Protein AF-A0A531CPQ5-F1 (afdb_monomer_lite)

Foldseek 3Di:
DDDDDDPDPPPPDPPPDDPVVVVVVCVVVDPDDPVCVVVLVPDQPVVNCVVPPLDPLLQLLLVQLVCLLVVHDDDPVSLVSQADDDDQAGDGDLLLLAAQRDDDPVPSSSDRSVVSCCVSVRHPCPPLSVDRAQQSNLVSLLVVCPVPLPCNVVSSVRRHDPVRHDPVSVVVNVVSVVVVLVVDDPVPCVVVPPPPPPDDD

Secondary structure (DSSP, 8-state):
------------PPTT--HHHHHHHHHTS---STTHHHHHHTS-HHHHHHHHT--HHHHHHHHHHHHHHTTPPPPHHHHGGG-EEETTEEE--HHHHSPP----TT-GGGS-SHHHHHHTTSS-TTSGGG--SHHHHHHHHHHHTTS-GGGHHHHHHHH--GGGS-HHHHHHHHHHHHHHHHHS-TTTGGGG-S-------

Sequence (201 aa):
MAARGRQSRRALLPAGFKAADFNQWLAQRDPVTFTDFELQGNWPRWARDVTLKLSSARVEAVIVARLSGSGIDVPADLKTLVGVAREDNWILNPEESAAVVEGPAELWALADPIPSFIGAVWISPENPFSGRTDTAMVSRILEEARSDGAIIAPAMSLLADIEAVEEKVLVEVRTALEKRLADVPPTQRGALKNPIRISWH

Radius of gyration: 20.7 Å; chains: 1; bounding box: 50×45×62 Å

Structure (mmCIF, N/CA/C/O backbone):
data_AF-A0A531CPQ5-F1
#
_entry.id   AF-A0A531CPQ5-F1
#
loop_
_atom_site.group_PDB
_atom_site.id
_atom_site.type_symbol
_atom_site.label_atom_id
_atom_site.label_alt_id
_atom_site.label_comp_id
_atom_site.label_asym_id
_atom_site.label_entity_id
_atom_site.label_seq_id
_atom_site.pdbx_PDB_ins_code
_atom_site.Cartn_x
_atom_site.Cartn_y
_atom_site.Cartn_z
_atom_site.occupancy
_atom_site.B_iso_or_equiv
_atom_site.auth_seq_id
_atom_site.auth_comp_id
_atom_site.auth_asym_id
_atom_site.auth_atom_id
_atom_site.pdbx_PDB_model_num
ATOM 1 N N . MET A 1 1 ? -17.751 32.634 -15.829 1.00 39.44 1 MET A N 1
ATOM 2 C CA . MET A 1 1 ? -17.999 31.733 -14.681 1.00 39.44 1 MET A CA 1
ATOM 3 C C . MET A 1 1 ? -19.123 30.781 -15.047 1.00 39.44 1 MET A C 1
ATOM 5 O O . MET A 1 1 ? -20.252 31.230 -15.168 1.00 39.44 1 MET A O 1
ATOM 9 N N . ALA A 1 2 ? -18.812 29.504 -15.260 1.00 31.56 2 ALA A N 1
ATOM 10 C CA . ALA A 1 2 ? -19.782 28.412 -15.302 1.00 31.56 2 ALA A CA 1
ATOM 11 C C . ALA A 1 2 ? -19.071 27.115 -14.873 1.00 31.56 2 ALA A C 1
ATOM 13 O O . ALA A 1 2 ? -17.878 26.953 -15.119 1.00 31.56 2 ALA A O 1
ATOM 14 N N . ALA A 1 3 ? -19.813 26.284 -14.147 1.00 33.97 3 ALA A N 1
ATOM 15 C CA . ALA A 1 3 ? -19.433 25.141 -13.319 1.00 33.97 3 ALA A CA 1
ATOM 16 C C . ALA A 1 3 ? -18.233 24.273 -13.762 1.00 33.97 3 ALA A C 1
ATOM 18 O O . ALA A 1 3 ? -18.163 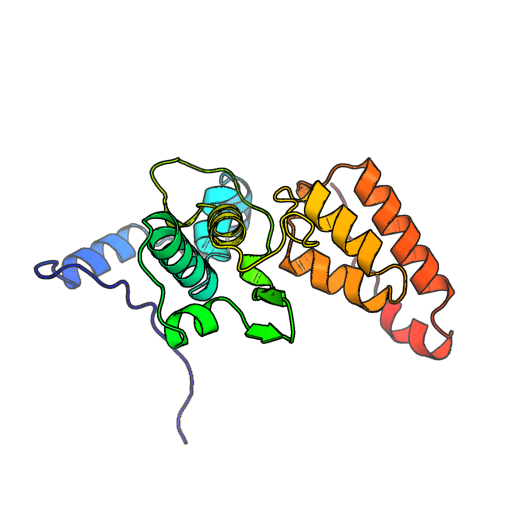23.762 -14.877 1.00 33.97 3 ALA A O 1
ATOM 19 N N . ARG A 1 4 ? -17.344 24.027 -12.788 1.00 41.31 4 ARG A N 1
ATOM 20 C CA . ARG A 1 4 ? -16.368 22.930 -12.755 1.00 41.31 4 ARG A CA 1
ATOM 21 C C . ARG A 1 4 ? -17.078 21.570 -12.676 1.00 41.31 4 ARG A C 1
ATOM 23 O O . ARG A 1 4 ? -18.058 21.433 -11.952 1.00 41.31 4 ARG A O 1
ATOM 30 N N . GLY A 1 5 ? -16.453 20.561 -13.285 1.00 39.84 5 GLY A N 1
ATOM 31 C CA . GLY A 1 5 ? -16.356 19.224 -12.691 1.00 39.84 5 GLY A CA 1
ATOM 32 C C . GLY A 1 5 ? -17.335 18.164 -13.189 1.00 39.84 5 GLY A C 1
ATOM 33 O O . GLY A 1 5 ? -18.290 17.847 -12.496 1.00 39.84 5 GLY A O 1
ATOM 34 N N . ARG A 1 6 ? -17.012 17.526 -14.322 1.00 33.84 6 ARG A N 1
ATOM 35 C CA . ARG A 1 6 ? -17.203 16.076 -14.531 1.00 33.84 6 ARG A CA 1
ATOM 36 C C . ARG A 1 6 ? -16.057 15.559 -15.399 1.00 33.84 6 ARG A C 1
ATOM 38 O O . ARG A 1 6 ? -16.169 15.512 -16.621 1.00 33.84 6 ARG A O 1
ATOM 45 N N . GLN A 1 7 ? -14.934 15.213 -14.767 1.00 34.81 7 GLN A N 1
ATOM 46 C CA . GLN A 1 7 ? -13.925 14.363 -15.398 1.00 34.81 7 GLN A CA 1
ATOM 47 C C . GLN A 1 7 ? -14.575 13.002 -15.643 1.00 34.81 7 GLN A C 1
ATOM 49 O O . GLN A 1 7 ? -14.818 12.225 -14.724 1.00 34.81 7 GLN A O 1
ATOM 54 N N . SER A 1 8 ? -14.943 12.759 -16.892 1.00 37.66 8 SER A N 1
ATOM 55 C CA . SER A 1 8 ? -15.468 11.479 -17.336 1.00 37.66 8 SER A CA 1
ATOM 56 C C . SER A 1 8 ? -14.287 10.525 -17.480 1.00 37.66 8 SER A C 1
ATOM 58 O O . SER A 1 8 ? -13.347 10.812 -18.223 1.00 37.66 8 SER A O 1
ATOM 60 N N . ARG A 1 9 ? -14.352 9.398 -16.765 1.00 38.72 9 ARG A N 1
ATOM 61 C CA . ARG A 1 9 ? -13.511 8.211 -16.947 1.00 38.72 9 ARG A CA 1
ATOM 62 C C . ARG A 1 9 ? -13.494 7.838 -18.434 1.00 38.72 9 ARG A C 1
ATOM 64 O O . ARG A 1 9 ? -14.426 7.211 -18.931 1.00 38.72 9 ARG A O 1
ATOM 71 N N . ARG A 1 10 ? -12.465 8.257 -19.171 1.00 37.44 10 ARG A N 1
ATOM 72 C CA . ARG A 1 10 ? -12.226 7.771 -20.532 1.00 37.44 10 ARG A CA 1
ATOM 73 C C . ARG A 1 10 ? -11.515 6.432 -20.410 1.00 37.44 10 ARG A C 1
ATOM 75 O O . ARG A 1 10 ? -10.295 6.386 -20.311 1.00 37.44 10 ARG A O 1
ATOM 82 N N . ALA A 1 11 ? -12.291 5.351 -20.408 1.00 45.91 11 ALA A N 1
ATOM 83 C CA . ALA A 1 11 ? -11.764 4.050 -20.787 1.00 45.91 11 ALA A CA 1
ATOM 84 C C . ALA A 1 11 ? -11.194 4.191 -22.208 1.00 45.91 11 ALA A C 1
ATOM 86 O O . ALA A 1 11 ? -11.916 4.563 -23.137 1.00 45.91 11 ALA A O 1
ATOM 87 N N . LEU A 1 12 ? -9.887 3.989 -22.363 1.00 42.00 12 LEU A N 1
ATOM 88 C CA . LEU A 1 12 ? -9.242 3.958 -23.671 1.00 42.00 12 LEU A CA 1
ATOM 89 C C . LEU A 1 12 ? -9.697 2.674 -24.371 1.00 42.00 12 LEU A C 1
ATOM 91 O O . LEU A 1 12 ? -9.183 1.592 -24.103 1.00 42.00 12 LEU A O 1
ATOM 95 N N . LEU A 1 13 ? -10.718 2.786 -25.220 1.00 44.47 13 LEU A N 1
ATOM 96 C CA . LEU A 1 13 ? -11.167 1.678 -26.054 1.00 44.47 13 LEU A CA 1
ATOM 97 C C . LEU A 1 13 ? -10.159 1.454 -27.199 1.00 44.47 13 LEU A C 1
ATOM 99 O O . LEU A 1 13 ? -9.724 2.435 -27.810 1.00 44.47 13 LEU A O 1
ATOM 103 N N . PRO A 1 14 ? -9.797 0.199 -27.527 1.00 43.75 14 PRO A N 1
ATOM 104 C CA . PRO A 1 14 ? -8.945 -0.109 -28.674 1.00 43.75 14 PRO A CA 1
ATOM 105 C C . PRO A 1 14 ? -9.527 0.414 -29.995 1.00 43.75 14 PRO A C 1
ATOM 107 O O . PRO A 1 14 ? -10.746 0.512 -30.166 1.00 43.75 14 PRO A O 1
ATOM 110 N N . ALA A 1 15 ? -8.655 0.719 -30.961 1.00 41.44 15 ALA A N 1
ATOM 111 C CA . ALA A 1 15 ? -9.068 1.189 -32.281 1.00 41.44 15 ALA A CA 1
ATOM 112 C C . ALA A 1 15 ? -9.992 0.164 -32.972 1.00 41.44 15 ALA A C 1
ATOM 114 O O . ALA A 1 15 ? -9.642 -1.005 -33.109 1.00 41.44 15 ALA A O 1
ATOM 115 N N . GLY A 1 16 ? -11.178 0.616 -33.397 1.00 49.81 16 GLY A N 1
ATOM 116 C CA . GLY A 1 16 ? -12.216 -0.220 -34.019 1.00 49.81 16 GLY A CA 1
ATOM 117 C C . GLY A 1 16 ? -13.397 -0.573 -33.105 1.00 49.81 16 GLY A C 1
ATOM 118 O O . GLY A 1 16 ? -14.403 -1.086 -33.593 1.00 49.81 16 GLY A O 1
ATOM 119 N N . PHE A 1 17 ? -13.327 -0.259 -31.808 1.00 48.38 17 PHE A N 1
ATOM 120 C CA . PHE A 1 17 ? -14.436 -0.484 -30.879 1.00 48.38 17 PHE A CA 1
ATOM 121 C C . PHE A 1 17 ? -15.499 0.620 -31.006 1.00 48.38 17 PHE A C 1
ATOM 123 O O . PHE A 1 17 ? -15.197 1.812 -30.898 1.00 48.38 17 PHE A O 1
ATOM 130 N N . LYS A 1 18 ? -16.765 0.253 -31.233 1.00 64.19 18 LYS A N 1
ATOM 131 C CA . LYS A 1 18 ? -17.859 1.226 -31.361 1.00 64.19 18 LYS A CA 1
ATOM 132 C C . LYS A 1 18 ? -18.245 1.754 -29.981 1.00 64.19 18 LYS A C 1
ATOM 134 O O . LYS A 1 18 ? -18.789 1.029 -29.154 1.00 64.19 18 LYS A O 1
ATOM 139 N N . ALA A 1 19 ? -18.006 3.043 -29.746 1.00 50.22 19 ALA A N 1
ATOM 140 C CA . ALA A 1 19 ? -18.323 3.701 -28.476 1.00 50.22 19 ALA A CA 1
ATOM 141 C C . ALA A 1 19 ? -19.810 3.582 -28.079 1.00 50.22 19 ALA A C 1
ATOM 143 O O . ALA A 1 19 ? -20.124 3.523 -26.894 1.00 50.22 19 ALA A O 1
ATOM 144 N N . ALA A 1 20 ? -20.719 3.507 -29.057 1.00 53.31 20 ALA A N 1
ATOM 145 C CA . ALA A 1 20 ? -22.146 3.292 -28.816 1.00 53.31 20 ALA A CA 1
ATOM 146 C C . ALA A 1 20 ? -22.429 1.919 -28.182 1.00 53.31 20 ALA A C 1
ATOM 148 O O . ALA A 1 20 ? -23.164 1.850 -27.201 1.00 53.31 20 ALA A O 1
ATOM 149 N N . ASP A 1 21 ? -21.775 0.864 -28.671 1.00 55.62 21 ASP A N 1
ATOM 150 C CA . ASP A 1 21 ? -21.948 -0.505 -28.173 1.00 55.62 21 ASP A CA 1
ATOM 151 C C . ASP A 1 21 ? -21.371 -0.645 -26.756 1.00 55.62 21 ASP A C 1
ATOM 153 O O . ASP A 1 21 ? -21.960 -1.306 -25.906 1.00 55.62 21 ASP A O 1
ATOM 157 N N . PHE A 1 22 ? -20.260 0.045 -26.463 1.00 50.97 22 PHE A N 1
ATOM 158 C CA . PHE A 1 22 ? -19.691 0.113 -25.113 1.00 50.97 22 PHE A CA 1
ATOM 159 C C . PHE A 1 22 ? -20.594 0.871 -24.135 1.00 50.97 22 PHE A C 1
ATOM 161 O O . PHE A 1 22 ? -20.841 0.392 -23.034 1.00 50.97 22 PHE A O 1
ATOM 168 N N . ASN A 1 23 ? -21.124 2.028 -24.537 1.00 50.78 23 ASN A N 1
ATOM 169 C CA . ASN A 1 23 ? -22.031 2.809 -23.695 1.00 50.78 23 ASN A CA 1
ATOM 170 C C . ASN A 1 23 ? -23.357 2.075 -23.456 1.00 50.78 23 ASN A C 1
ATOM 172 O O . ASN A 1 23 ? -23.904 2.151 -22.361 1.00 50.78 23 ASN A O 1
ATOM 176 N N . GLN A 1 24 ? -23.851 1.330 -24.447 1.00 47.28 24 GLN A N 1
ATOM 177 C CA . GLN A 1 24 ? -25.027 0.473 -24.311 1.00 47.28 24 GLN A CA 1
ATOM 178 C C . GLN A 1 24 ? -24.746 -0.739 -23.411 1.00 47.28 24 GLN A C 1
ATOM 180 O O . GLN A 1 24 ? -25.574 -1.069 -22.567 1.00 47.28 24 GLN A O 1
ATOM 185 N N . TRP A 1 25 ? -23.570 -1.362 -23.534 1.00 53.41 25 TRP A N 1
ATOM 186 C CA . TRP A 1 25 ? -23.103 -2.426 -22.638 1.00 53.41 25 TRP A CA 1
ATOM 187 C C . TRP A 1 25 ? -22.961 -1.940 -21.190 1.00 53.41 25 TRP A C 1
ATOM 189 O O . TRP A 1 25 ? -23.351 -2.661 -20.272 1.00 53.41 25 TRP A O 1
ATOM 199 N N . LEU A 1 26 ? -22.463 -0.713 -20.988 1.00 45.25 26 LEU A N 1
ATOM 200 C CA . LEU A 1 26 ? -22.379 -0.069 -19.676 1.00 45.25 26 LEU A CA 1
ATOM 201 C C . LEU A 1 26 ? -23.776 0.216 -19.122 1.00 45.25 26 LEU A C 1
ATOM 203 O O . LEU A 1 26 ? -24.071 -0.179 -18.005 1.00 45.25 26 LEU A O 1
ATOM 207 N N . ALA A 1 27 ? -24.658 0.821 -19.922 1.00 49.75 27 ALA A N 1
ATOM 208 C CA . ALA A 1 27 ? -26.018 1.172 -19.510 1.00 49.75 27 ALA A CA 1
ATOM 209 C C . ALA A 1 27 ? -26.898 -0.053 -19.198 1.00 49.75 27 ALA A C 1
ATOM 211 O O . ALA A 1 27 ? -27.794 0.031 -18.368 1.00 49.75 27 ALA A O 1
ATOM 212 N N . GLN A 1 28 ? -26.646 -1.200 -19.838 1.00 47.94 28 GLN A N 1
ATOM 213 C CA . GLN A 1 28 ? -27.331 -2.468 -19.544 1.00 47.94 28 GLN A CA 1
ATOM 214 C C . GLN A 1 28 ? -26.790 -3.179 -18.294 1.00 47.94 28 GLN A C 1
ATOM 216 O O . GLN A 1 28 ? -27.425 -4.110 -17.801 1.00 47.94 28 GLN A O 1
ATOM 221 N N . ARG A 1 29 ? -25.619 -2.768 -17.797 1.00 47.25 29 ARG A N 1
ATOM 222 C CA . ARG A 1 29 ? -24.957 -3.312 -16.601 1.00 47.25 29 ARG A CA 1
ATOM 223 C C . ARG A 1 29 ? 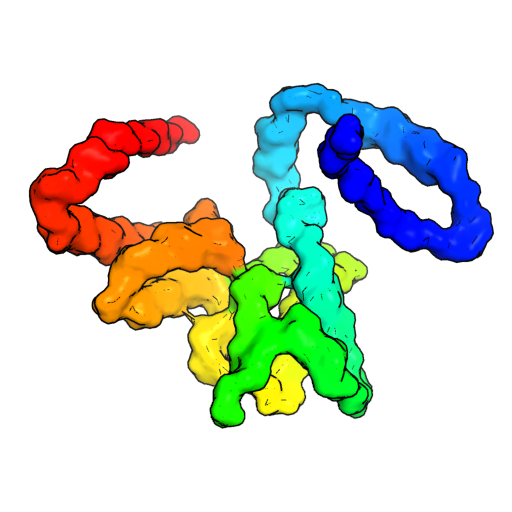-24.891 -2.312 -15.448 1.00 47.25 29 ARG A C 1
ATOM 225 O O . ARG A 1 29 ? -24.245 -2.604 -14.448 1.00 47.25 29 ARG A O 1
ATOM 232 N N . ASP A 1 30 ? -25.556 -1.169 -15.579 1.00 42.81 30 ASP A N 1
ATOM 233 C CA . ASP A 1 30 ? -25.579 -0.115 -14.573 1.00 42.81 30 ASP A CA 1
ATOM 234 C C . ASP A 1 30 ? -26.930 -0.103 -13.836 1.00 42.81 30 ASP A C 1
ATOM 236 O O . ASP A 1 30 ? -27.906 0.458 -14.340 1.00 42.81 30 ASP A O 1
ATOM 240 N N . PRO A 1 31 ? -27.023 -0.730 -12.649 1.00 44.25 31 PRO A N 1
ATOM 241 C CA . PRO A 1 31 ? -28.088 -0.469 -11.700 1.00 44.25 31 PRO A CA 1
ATOM 242 C C . PRO A 1 31 ? -27.572 0.403 -10.543 1.00 44.25 31 PRO A C 1
ATOM 244 O O . PRO A 1 31 ? -27.667 0.009 -9.386 1.00 44.25 31 PRO A O 1
ATOM 247 N N . VAL A 1 32 ? -27.044 1.605 -10.800 1.00 48.72 32 VAL A N 1
ATOM 248 C CA . VAL A 1 32 ? -26.692 2.529 -9.706 1.00 48.72 32 VAL A CA 1
ATOM 249 C C . VAL A 1 32 ? -27.958 3.088 -9.045 1.00 48.72 32 VAL A C 1
ATOM 251 O O . VAL A 1 32 ? -28.516 4.116 -9.430 1.00 48.72 32 VAL A O 1
ATOM 254 N N . THR A 1 33 ? -28.391 2.407 -7.984 1.00 43.06 33 THR A N 1
ATOM 255 C CA . THR A 1 33 ? -29.212 2.974 -6.906 1.00 43.06 33 THR A CA 1
ATOM 256 C C . THR A 1 33 ? -28.530 2.650 -5.575 1.00 43.06 33 THR A C 1
ATOM 258 O O . THR A 1 33 ? -27.901 1.607 -5.440 1.00 43.06 33 THR A O 1
ATOM 261 N N . PHE A 1 34 ? -28.638 3.549 -4.593 1.00 37.31 34 PHE A N 1
ATOM 262 C CA . PHE A 1 34 ? -27.974 3.550 -3.273 1.00 37.31 34 PHE A CA 1
ATOM 263 C C . PHE A 1 34 ? -28.009 2.234 -2.445 1.00 37.31 34 PHE A C 1
ATOM 265 O O . PHE A 1 34 ? -27.338 2.154 -1.422 1.00 37.31 34 PHE A O 1
ATOM 272 N N . THR A 1 35 ? -28.748 1.210 -2.874 1.00 39.16 35 THR A N 1
ATOM 273 C CA . THR A 1 35 ? -28.830 -0.155 -2.319 1.00 39.16 35 THR A CA 1
ATOM 274 C C . THR A 1 35 ? -27.590 -1.035 -2.556 1.00 39.16 35 THR A C 1
ATOM 276 O O . THR A 1 35 ? -27.503 -2.118 -1.987 1.00 39.16 35 THR A O 1
ATOM 279 N N . ASP A 1 36 ? -26.618 -0.590 -3.357 1.00 52.38 36 ASP A N 1
ATOM 280 C CA . ASP A 1 36 ? -25.474 -1.419 -3.772 1.00 52.38 36 ASP A CA 1
ATOM 281 C C . ASP A 1 36 ? -24.281 -1.443 -2.800 1.00 52.38 36 ASP A C 1
ATOM 283 O O . ASP A 1 36 ? -23.413 -2.296 -2.948 1.00 52.38 36 ASP A O 1
ATOM 287 N N . PHE A 1 37 ? -24.204 -0.570 -1.787 1.00 50.16 37 PHE A N 1
ATOM 288 C CA . PHE A 1 37 ? -23.087 -0.615 -0.824 1.00 50.16 37 PHE A CA 1
ATOM 289 C C . PHE A 1 37 ? -23.082 -1.905 0.015 1.00 50.16 37 PHE A C 1
ATOM 291 O O . PHE A 1 37 ? -22.016 -2.462 0.271 1.00 50.16 37 PHE A O 1
ATOM 298 N N . GLU A 1 38 ? -24.256 -2.427 0.387 1.00 53.00 38 GLU A N 1
ATOM 299 C CA . GLU A 1 38 ? -24.367 -3.713 1.094 1.00 53.00 38 GLU A CA 1
ATOM 300 C C . GLU A 1 38 ? -24.004 -4.896 0.179 1.00 53.00 38 GLU A C 1
ATOM 302 O O . GLU A 1 38 ? -23.316 -5.825 0.600 1.00 53.00 38 GLU A O 1
ATOM 307 N N . LEU A 1 39 ? -24.390 -4.842 -1.103 1.00 54.56 39 LEU A N 1
ATOM 308 C CA . LEU A 1 39 ? -24.033 -5.864 -2.094 1.00 54.56 39 LEU A CA 1
ATOM 309 C C . LEU A 1 39 ? -22.543 -5.828 -2.459 1.00 54.56 39 LEU A C 1
ATOM 311 O O . LEU A 1 39 ? -21.934 -6.884 -2.631 1.00 54.56 39 LEU A O 1
ATOM 315 N N . GLN A 1 40 ? -21.939 -4.640 -2.514 1.00 55.84 40 GLN A N 1
ATOM 316 C CA . GLN A 1 40 ? -20.494 -4.455 -2.658 1.00 55.84 40 GLN A CA 1
ATOM 317 C C . GLN A 1 40 ? -19.734 -4.973 -1.436 1.00 55.84 40 GLN A C 1
ATOM 319 O O . GLN A 1 40 ? -18.624 -5.474 -1.596 1.00 55.84 40 GLN A O 1
ATOM 324 N N . GLY A 1 41 ? -20.328 -4.933 -0.239 1.00 61.75 41 GLY A N 1
ATOM 325 C CA . GLY A 1 41 ? -19.786 -5.581 0.958 1.00 61.75 41 GLY A CA 1
ATOM 326 C C . GLY A 1 41 ? -19.499 -7.073 0.750 1.00 61.75 41 GLY A C 1
ATOM 327 O O . GLY A 1 41 ? -18.479 -7.562 1.231 1.00 61.75 41 GLY A O 1
ATOM 328 N N . ASN A 1 42 ? -20.320 -7.756 -0.057 1.00 67.31 42 ASN A N 1
ATOM 329 C CA . ASN A 1 42 ? -20.181 -9.183 -0.372 1.00 67.31 42 ASN A CA 1
ATOM 330 C C . ASN A 1 42 ? -19.154 -9.490 -1.471 1.00 67.31 42 ASN A C 1
ATOM 332 O O . ASN A 1 42 ? -18.889 -10.659 -1.758 1.00 67.31 42 ASN A O 1
ATOM 336 N N . TRP A 1 43 ? -18.604 -8.478 -2.144 1.00 75.12 43 TRP A N 1
ATOM 337 C CA . TRP A 1 43 ? -17.611 -8.722 -3.181 1.00 75.12 43 TRP A CA 1
ATOM 338 C C . TRP A 1 43 ? -16.281 -9.147 -2.555 1.00 75.12 43 TRP A C 1
ATOM 340 O O . TRP A 1 43 ? -15.881 -8.593 -1.526 1.00 75.12 43 TRP A O 1
ATOM 350 N N . PRO A 1 44 ? -15.543 -10.073 -3.196 1.00 76.75 44 PRO A N 1
ATOM 351 C CA . PRO A 1 44 ? -14.163 -10.340 -2.824 1.00 76.75 44 PRO A CA 1
ATOM 352 C C . PRO A 1 44 ? -13.370 -9.034 -2.769 1.00 76.75 44 PRO A C 1
ATOM 354 O O . PRO A 1 44 ? -13.531 -8.166 -3.632 1.00 76.75 44 PRO A O 1
ATOM 357 N N . ARG A 1 45 ? -12.495 -8.896 -1.771 1.00 81.25 45 ARG A N 1
ATOM 358 C CA . ARG A 1 45 ? -11.779 -7.643 -1.504 1.00 81.25 45 ARG A CA 1
ATOM 359 C C . ARG A 1 45 ? -11.079 -7.072 -2.738 1.00 81.25 45 ARG A C 1
ATOM 361 O O . ARG A 1 45 ? -11.218 -5.883 -3.002 1.00 81.25 45 ARG A O 1
ATOM 368 N N . TRP A 1 46 ? -10.420 -7.912 -3.535 1.00 81.44 46 TRP A N 1
ATOM 369 C CA . TRP A 1 46 ? -9.765 -7.479 -4.772 1.00 81.44 46 TRP A CA 1
ATOM 370 C C . TRP A 1 46 ? -10.718 -6.785 -5.749 1.00 81.44 46 TRP A C 1
ATOM 372 O O . TRP A 1 46 ? -10.337 -5.807 -6.381 1.00 81.44 46 TRP A O 1
ATOM 382 N N . ALA A 1 47 ? -11.971 -7.235 -5.856 1.00 80.06 47 ALA A N 1
ATOM 383 C CA . ALA A 1 47 ? -12.954 -6.635 -6.751 1.00 80.06 47 ALA A CA 1
ATOM 384 C C . ALA A 1 47 ? -13.414 -5.268 -6.228 1.00 80.06 47 ALA A C 1
ATOM 386 O O . ALA A 1 47 ? -13.586 -4.329 -7.012 1.00 80.06 47 ALA A O 1
ATOM 387 N N . ARG A 1 48 ? -13.553 -5.133 -4.901 1.00 76.50 48 ARG A N 1
ATOM 388 C CA . ARG A 1 48 ? -13.833 -3.848 -4.239 1.00 76.50 48 ARG A CA 1
ATOM 389 C C . ARG A 1 48 ? -12.686 -2.868 -4.460 1.00 76.50 48 ARG A C 1
ATOM 391 O O . ARG A 1 48 ? -12.921 -1.748 -4.900 1.00 76.50 48 ARG A O 1
ATOM 398 N N . ASP A 1 49 ? -11.452 -3.307 -4.240 1.00 75.06 49 ASP A N 1
ATOM 399 C CA . ASP A 1 49 ? -10.269 -2.454 -4.345 1.00 75.06 49 ASP A CA 1
ATOM 400 C C . ASP A 1 49 ? -9.999 -2.039 -5.801 1.00 75.06 49 ASP A C 1
ATOM 402 O O . ASP A 1 49 ? -9.738 -0.866 -6.053 1.00 75.06 49 ASP A O 1
ATOM 406 N N . VAL A 1 50 ? -10.204 -2.921 -6.787 1.00 73.56 50 VAL A N 1
ATOM 407 C CA . VAL A 1 50 ? -10.156 -2.541 -8.214 1.00 73.56 50 VAL A CA 1
ATOM 408 C C . VAL A 1 50 ? -11.218 -1.497 -8.565 1.00 73.56 50 VAL A C 1
ATOM 410 O O . VAL A 1 50 ? -10.945 -0.552 -9.301 1.00 73.56 50 VAL A O 1
ATOM 413 N N . THR A 1 51 ? -12.437 -1.657 -8.054 1.00 72.12 51 THR A N 1
ATOM 414 C CA . THR A 1 51 ? -13.569 -0.799 -8.437 1.00 72.12 51 THR A CA 1
ATOM 415 C C . THR A 1 51 ? -13.540 0.560 -7.732 1.00 72.12 51 THR A C 1
ATOM 417 O O . THR A 1 51 ? -13.958 1.569 -8.310 1.00 72.12 51 THR A O 1
ATOM 420 N N . LEU A 1 52 ? -13.062 0.592 -6.485 1.00 70.19 52 LEU A N 1
ATOM 421 C CA . LEU A 1 52 ? -13.186 1.740 -5.583 1.00 70.19 52 LEU A CA 1
ATOM 422 C C . LEU A 1 52 ? -11.850 2.412 -5.249 1.00 70.19 52 LEU A C 1
ATOM 424 O O . LEU A 1 52 ? -11.849 3.607 -4.962 1.00 70.19 52 LEU A O 1
ATOM 428 N N . LYS A 1 53 ? -10.733 1.673 -5.275 1.00 68.25 53 LYS A N 1
ATOM 429 C CA . LYS A 1 53 ? -9.424 2.140 -4.784 1.00 68.25 53 LYS A CA 1
ATOM 430 C C . LYS A 1 53 ? -8.314 2.146 -5.838 1.00 68.25 53 LYS A C 1
ATOM 432 O O . LYS A 1 53 ? -7.271 2.744 -5.593 1.00 68.25 53 LYS A O 1
ATOM 437 N N . LEU A 1 54 ? -8.506 1.524 -7.004 1.00 73.88 54 LEU A N 1
ATOM 438 C CA . LEU A 1 54 ? -7.504 1.532 -8.069 1.00 73.88 54 LEU A CA 1
ATOM 439 C C . LEU A 1 54 ? -7.360 2.941 -8.652 1.00 73.88 54 LEU A C 1
ATOM 441 O O . LEU A 1 54 ? -8.186 3.400 -9.445 1.00 73.88 54 LEU A O 1
ATOM 445 N N . SER A 1 55 ? -6.298 3.625 -8.243 1.00 75.19 55 SER A N 1
ATOM 446 C CA . SER A 1 55 ? -5.936 4.946 -8.739 1.00 75.19 55 SER A CA 1
ATOM 447 C C . SER A 1 55 ? -5.070 4.860 -9.997 1.00 75.19 55 SER A C 1
ATOM 449 O O . SER A 1 55 ? -4.472 3.823 -10.304 1.00 75.19 55 SER A O 1
ATOM 451 N N . SER A 1 56 ? -4.975 5.971 -10.734 1.00 79.50 56 SER A N 1
ATOM 452 C CA . SER A 1 56 ? -4.026 6.081 -11.848 1.00 79.50 56 SER A CA 1
ATOM 453 C C . SER A 1 56 ? -2.586 5.897 -11.375 1.00 79.50 56 SER A C 1
ATOM 455 O O . SER A 1 56 ? -1.839 5.194 -12.044 1.00 79.50 56 SER A O 1
ATOM 457 N N . ALA A 1 57 ? -2.235 6.425 -10.196 1.00 79.12 57 ALA A N 1
ATOM 458 C CA . ALA A 1 57 ? -0.906 6.273 -9.603 1.00 79.12 57 ALA A CA 1
ATOM 459 C C . ALA A 1 57 ? -0.553 4.796 -9.371 1.00 79.12 57 ALA A C 1
ATOM 461 O O . ALA A 1 57 ? 0.523 4.338 -9.750 1.00 79.12 57 ALA A O 1
ATOM 462 N N . ARG A 1 58 ? -1.497 3.995 -8.855 1.00 79.81 58 ARG A N 1
ATOM 463 C CA . ARG A 1 58 ? -1.282 2.550 -8.687 1.00 79.81 58 ARG A CA 1
ATOM 464 C C . ARG A 1 58 ? -1.043 1.847 -10.024 1.00 79.81 58 ARG A C 1
ATOM 466 O O . ARG A 1 58 ? -0.145 1.015 -10.127 1.00 79.81 58 ARG A O 1
ATOM 473 N N . VAL A 1 59 ? -1.828 2.180 -11.050 1.00 83.12 59 VAL A N 1
ATOM 474 C CA . VAL A 1 59 ? -1.663 1.604 -12.396 1.00 83.12 59 VAL A CA 1
ATOM 475 C C . VAL A 1 59 ? -0.320 2.009 -13.008 1.00 83.12 59 VAL A C 1
ATOM 477 O O . VAL A 1 59 ? 0.377 1.160 -13.563 1.00 83.12 59 VAL A O 1
ATOM 480 N N . GLU A 1 60 ? 0.065 3.277 -12.879 1.00 87.00 60 GLU A N 1
ATOM 481 C CA . GLU A 1 60 ? 1.358 3.806 -13.323 1.00 87.00 60 GLU A CA 1
ATOM 482 C C . GLU A 1 60 ? 2.513 3.069 -12.638 1.00 87.00 60 GLU A C 1
ATOM 484 O O . GLU A 1 60 ? 3.417 2.590 -13.324 1.00 87.00 60 GLU A O 1
ATOM 489 N N . ALA A 1 61 ? 2.438 2.854 -11.322 1.00 88.19 61 ALA A N 1
ATOM 490 C CA . ALA A 1 61 ? 3.445 2.098 -10.584 1.00 88.19 61 ALA A CA 1
ATOM 491 C C . ALA A 1 61 ? 3.594 0.656 -11.059 1.00 88.19 61 ALA A C 1
ATOM 493 O O . ALA A 1 61 ? 4.717 0.178 -11.219 1.00 88.19 61 ALA A O 1
ATOM 494 N N . VAL A 1 62 ? 2.492 -0.027 -11.368 1.00 89.00 62 VAL A N 1
ATOM 495 C CA . VAL A 1 62 ? 2.547 -1.385 -11.926 1.00 89.00 62 VAL A CA 1
ATOM 496 C C . VAL A 1 62 ? 3.159 -1.397 -13.331 1.00 89.00 62 VAL A C 1
ATOM 498 O O . VAL A 1 62 ? 3.929 -2.303 -13.659 1.00 89.00 62 VAL A O 1
ATOM 501 N N . ILE A 1 63 ? 2.862 -0.400 -14.169 1.00 89.06 63 ILE A N 1
ATOM 502 C CA . ILE A 1 63 ? 3.477 -0.269 -15.500 1.00 89.06 63 ILE A CA 1
ATOM 503 C C . ILE A 1 63 ? 4.987 -0.049 -15.366 1.00 89.06 63 ILE A C 1
ATOM 505 O O . ILE A 1 63 ? 5.769 -0.751 -16.008 1.00 89.06 63 ILE A O 1
ATOM 509 N N . VAL A 1 64 ? 5.402 0.884 -14.508 1.00 90.75 64 VAL A N 1
ATOM 510 C CA . VAL A 1 64 ? 6.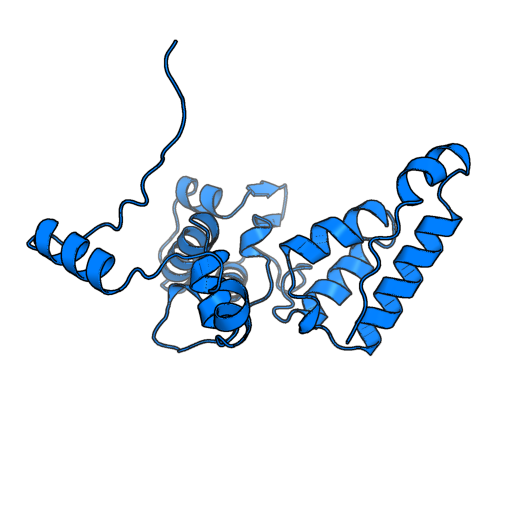816 1.193 -14.265 1.00 90.75 64 VAL A CA 1
ATOM 511 C C . VAL A 1 64 ? 7.551 -0.018 -13.686 1.00 90.75 64 VAL A C 1
ATOM 513 O O . VAL A 1 64 ? 8.641 -0.349 -14.153 1.00 90.75 64 VAL A O 1
ATOM 516 N N . ALA A 1 65 ? 6.932 -0.742 -12.752 1.00 90.25 65 ALA A N 1
ATOM 517 C CA . ALA A 1 65 ? 7.468 -1.983 -12.202 1.00 90.25 65 ALA A CA 1
ATOM 518 C C . ALA A 1 65 ? 7.660 -3.056 -13.279 1.00 90.25 65 ALA A C 1
ATOM 520 O O . ALA A 1 65 ? 8.699 -3.707 -13.316 1.00 90.25 65 ALA A O 1
ATOM 521 N N . ARG A 1 66 ? 6.710 -3.208 -14.210 1.00 89.69 66 ARG A N 1
ATOM 522 C CA . ARG A 1 66 ? 6.837 -4.151 -15.333 1.00 89.69 66 ARG A CA 1
ATOM 523 C C . ARG A 1 66 ? 7.969 -3.790 -16.289 1.00 89.69 66 ARG A C 1
ATOM 525 O O . ARG A 1 66 ? 8.690 -4.688 -16.723 1.00 89.69 66 ARG A O 1
ATOM 532 N N . LEU A 1 67 ? 8.130 -2.507 -16.617 1.00 90.19 67 LEU A N 1
ATOM 533 C CA . LEU A 1 67 ? 9.243 -2.036 -17.449 1.00 90.19 67 LEU A CA 1
ATOM 534 C C . LEU A 1 67 ? 10.580 -2.335 -16.765 1.00 90.19 67 LEU A C 1
ATOM 536 O O . LEU A 1 67 ? 11.444 -2.990 -17.347 1.00 90.19 67 LEU A O 1
ATOM 540 N N . SER A 1 68 ? 10.690 -1.935 -15.499 1.00 88.88 68 SER A N 1
ATOM 541 C CA . SER A 1 68 ? 11.876 -2.151 -14.677 1.00 88.88 68 SER A CA 1
ATOM 542 C C . SER A 1 68 ? 12.214 -3.641 -14.523 1.00 88.88 68 SER A C 1
ATOM 544 O O . SER A 1 68 ? 13.343 -4.047 -14.791 1.00 88.88 68 SER A O 1
ATOM 546 N N . GLY A 1 69 ? 11.228 -4.480 -14.194 1.00 85.94 69 GLY A N 1
ATOM 547 C CA . GLY A 1 69 ? 11.390 -5.930 -14.053 1.00 85.94 69 GLY A CA 1
ATOM 548 C C . GLY A 1 69 ? 11.712 -6.656 -15.363 1.00 85.94 69 GLY A C 1
ATOM 549 O O . GLY A 1 69 ? 12.260 -7.754 -15.335 1.00 85.94 69 GLY A O 1
ATOM 550 N N . SER A 1 70 ? 11.436 -6.036 -16.515 1.00 87.19 70 SER A N 1
ATOM 551 C CA . SER A 1 70 ? 11.843 -6.543 -17.836 1.00 87.19 70 SER A CA 1
ATOM 552 C C . SER A 1 70 ? 13.278 -6.147 -18.213 1.00 87.19 70 SER A C 1
ATOM 554 O O . SER A 1 70 ? 13.709 -6.409 -19.335 1.00 87.19 70 SER A O 1
ATOM 556 N N . GLY A 1 71 ? 14.016 -5.487 -17.312 1.00 83.50 71 GLY A N 1
ATOM 557 C CA . GLY A 1 71 ? 15.372 -4.995 -17.562 1.00 83.50 71 GLY A CA 1
ATOM 558 C C . GLY A 1 71 ? 15.431 -3.761 -18.466 1.00 83.50 71 GLY A C 1
ATOM 559 O O . GLY A 1 71 ? 16.510 -3.401 -18.933 1.00 83.50 71 GLY A O 1
ATOM 560 N N . ILE A 1 72 ? 14.291 -3.116 -18.735 1.00 86.50 72 ILE A N 1
ATOM 561 C CA . ILE A 1 72 ? 14.242 -1.863 -19.490 1.00 86.50 72 ILE A CA 1
ATOM 562 C C . ILE A 1 72 ? 14.631 -0.730 -18.542 1.00 86.50 72 ILE A C 1
ATOM 564 O O . ILE A 1 72 ? 14.040 -0.584 -17.469 1.00 86.50 72 ILE A O 1
ATOM 568 N N . ASP A 1 73 ? 15.598 0.093 -18.949 1.00 86.50 73 ASP A N 1
ATOM 569 C CA . ASP A 1 73 ? 15.927 1.300 -18.196 1.00 86.50 73 ASP A CA 1
ATOM 570 C C . ASP A 1 73 ? 14.743 2.271 -18.237 1.00 86.50 73 ASP A C 1
ATOM 572 O O . ASP A 1 73 ? 14.274 2.675 -19.305 1.00 86.50 73 ASP A O 1
ATOM 576 N N . VAL A 1 74 ? 14.223 2.606 -17.059 1.00 87.88 74 VAL A N 1
ATOM 577 C CA . VAL A 1 74 ? 13.056 3.474 -16.928 1.00 87.88 74 VAL A CA 1
ATOM 578 C C . VAL A 1 74 ? 13.525 4.933 -16.927 1.00 87.88 74 VAL A C 1
ATOM 580 O O . VAL A 1 74 ? 14.278 5.320 -16.025 1.00 87.88 74 VAL A O 1
ATOM 583 N N . PRO A 1 75 ? 13.053 5.771 -17.872 1.00 87.50 75 PRO A N 1
ATOM 584 C CA . PRO A 1 75 ? 13.360 7.198 -17.900 1.00 87.50 75 PRO A CA 1
ATOM 585 C C . PRO A 1 75 ? 13.027 7.900 -16.581 1.00 87.50 75 PRO A C 1
ATOM 587 O O . PRO A 1 75 ? 12.029 7.578 -15.935 1.00 87.50 75 PRO A O 1
ATOM 590 N N . ALA A 1 76 ? 13.825 8.906 -16.211 1.00 85.50 76 ALA A N 1
ATOM 591 C CA . ALA A 1 76 ? 13.646 9.655 -14.965 1.00 85.50 76 ALA A CA 1
ATOM 592 C C . ALA A 1 76 ? 12.228 10.232 -14.817 1.00 85.50 76 ALA A C 1
ATOM 594 O O . ALA A 1 76 ? 11.630 10.098 -13.754 1.00 85.50 76 ALA A O 1
ATOM 595 N N . ASP A 1 77 ? 11.652 10.772 -15.893 1.00 85.88 77 ASP A N 1
ATOM 596 C CA . ASP A 1 77 ? 10.292 11.323 -15.881 1.00 85.88 77 ASP A CA 1
ATOM 597 C C . ASP A 1 77 ? 9.242 10.267 -15.498 1.00 85.88 77 ASP A C 1
ATOM 599 O O . ASP A 1 77 ? 8.324 10.550 -14.733 1.00 85.88 77 ASP A O 1
ATOM 603 N N . LEU A 1 78 ? 9.405 9.018 -15.951 1.00 85.81 78 LEU A N 1
ATOM 604 C CA . LEU A 1 78 ? 8.513 7.921 -15.561 1.00 85.81 78 LEU A CA 1
ATOM 605 C C . LEU A 1 78 ? 8.764 7.459 -14.127 1.00 85.81 78 LEU A C 1
ATOM 607 O O . LEU A 1 78 ? 7.813 7.097 -13.439 1.00 85.81 78 LEU A O 1
ATOM 611 N N . LYS A 1 79 ? 10.014 7.515 -13.649 1.00 85.94 79 LYS A N 1
ATOM 612 C CA . LYS A 1 79 ? 10.311 7.272 -12.232 1.00 85.94 79 LYS A CA 1
ATOM 613 C C . LYS A 1 79 ? 9.556 8.271 -11.358 1.00 85.94 79 LYS A C 1
ATOM 615 O O . LYS A 1 79 ? 8.925 7.853 -10.403 1.00 85.94 79 LYS A O 1
ATOM 620 N N . THR A 1 80 ? 9.509 9.555 -11.725 1.00 85.25 80 THR A N 1
ATOM 621 C CA . THR A 1 80 ? 8.812 10.581 -10.918 1.00 85.25 80 THR A CA 1
ATOM 622 C C . THR A 1 80 ? 7.302 10.373 -10.762 1.00 85.25 80 THR A C 1
ATOM 624 O O . THR A 1 80 ? 6.699 10.975 -9.876 1.00 85.25 80 THR A O 1
ATOM 627 N N . LEU A 1 81 ? 6.682 9.506 -11.571 1.00 83.31 81 LEU A N 1
ATOM 628 C CA . LEU A 1 81 ? 5.280 9.120 -11.387 1.00 83.31 81 LEU A CA 1
ATOM 629 C C . LEU A 1 81 ? 5.085 8.247 -10.143 1.00 83.31 81 LEU A C 1
ATOM 631 O O . LEU A 1 81 ? 4.029 8.311 -9.528 1.00 83.31 81 LEU A O 1
ATOM 635 N N . VAL A 1 82 ? 6.111 7.481 -9.756 1.00 84.94 82 VAL A N 1
ATOM 636 C CA . VAL A 1 82 ? 6.054 6.470 -8.687 1.00 84.94 82 VAL A CA 1
ATOM 637 C C . VAL A 1 82 ? 6.749 6.915 -7.403 1.00 84.94 82 VAL A C 1
ATOM 639 O O . VAL A 1 82 ? 7.259 6.117 -6.621 1.00 84.94 82 VAL A O 1
ATOM 642 N N . GLY A 1 83 ? 6.894 8.222 -7.221 1.00 85.50 83 GLY A N 1
ATOM 643 C CA . GLY A 1 83 ? 7.525 8.800 -6.046 1.00 85.50 83 GLY A CA 1
ATOM 644 C C . GLY A 1 83 ? 8.676 9.732 -6.383 1.00 85.50 83 GLY A C 1
ATOM 645 O O . GLY A 1 83 ? 8.774 10.282 -7.481 1.00 85.50 83 GLY A O 1
ATOM 646 N N . VAL A 1 84 ? 9.536 9.960 -5.395 1.00 83.62 84 VAL A N 1
ATOM 647 C CA . VAL A 1 84 ? 10.562 11.001 -5.454 1.00 83.62 84 VAL A CA 1
ATOM 648 C C . VAL A 1 84 ? 11.869 10.492 -4.856 1.00 83.62 84 VAL A C 1
ATOM 650 O O . VAL A 1 84 ? 11.886 9.901 -3.775 1.00 83.62 84 VAL A O 1
ATOM 653 N N . ALA A 1 85 ? 12.982 10.776 -5.532 1.00 79.38 85 ALA A N 1
ATOM 654 C CA . ALA A 1 85 ? 14.315 10.572 -4.976 1.00 79.38 85 ALA A CA 1
ATOM 655 C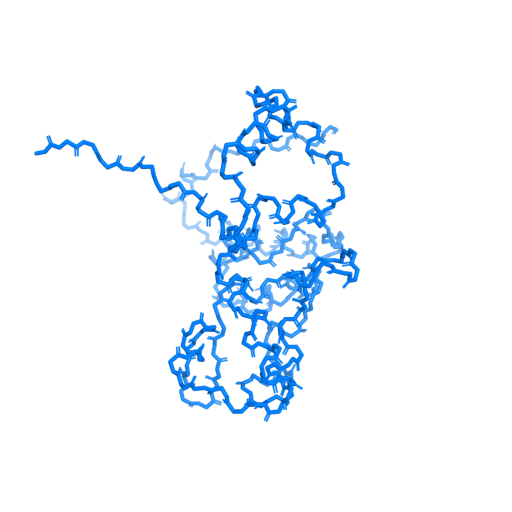 C . ALA A 1 85 ? 14.584 11.558 -3.829 1.00 79.38 85 ALA A C 1
ATOM 657 O O . ALA A 1 85 ? 14.423 12.771 -3.985 1.00 79.38 85 ALA A O 1
ATOM 658 N N . ARG A 1 86 ? 15.054 11.048 -2.690 1.00 73.88 86 ARG A N 1
ATOM 659 C CA . ARG A 1 86 ? 15.596 11.843 -1.587 1.00 73.88 86 ARG A CA 1
ATOM 660 C C . ARG A 1 86 ? 16.961 11.316 -1.187 1.00 73.88 86 ARG A C 1
ATOM 662 O O . ARG A 1 86 ? 17.039 10.229 -0.630 1.00 73.88 86 ARG A O 1
ATOM 669 N N . GLU A 1 87 ? 17.990 12.138 -1.392 1.00 71.75 87 GLU A N 1
ATOM 670 C CA . GLU A 1 87 ? 19.377 11.820 -1.027 1.00 71.75 87 GLU A CA 1
ATOM 671 C C . GLU A 1 87 ? 19.753 10.414 -1.528 1.00 71.75 87 GLU A C 1
ATOM 673 O O . GLU A 1 87 ? 19.875 10.226 -2.738 1.00 71.75 87 GLU A O 1
ATOM 678 N N . ASP A 1 88 ? 19.830 9.438 -0.621 1.00 64.44 88 ASP A N 1
ATOM 679 C CA . ASP A 1 88 ? 20.246 8.060 -0.891 1.00 64.44 88 ASP A CA 1
ATOM 680 C C . ASP A 1 88 ? 19.081 7.056 -1.023 1.00 64.44 88 ASP A C 1
ATOM 682 O O . ASP A 1 88 ? 19.322 5.859 -1.163 1.00 64.44 88 ASP A O 1
ATOM 686 N N . ASN A 1 89 ? 17.817 7.499 -0.970 1.00 67.75 89 ASN A N 1
ATOM 687 C CA . ASN A 1 89 ? 16.642 6.620 -1.003 1.00 67.75 89 ASN A CA 1
ATOM 688 C C . ASN A 1 89 ? 15.516 7.127 -1.916 1.00 67.75 89 ASN A C 1
ATOM 690 O O . ASN A 1 89 ? 15.203 8.318 -1.970 1.00 67.75 89 ASN A O 1
ATOM 694 N N . TRP A 1 90 ? 14.829 6.202 -2.590 1.00 79.62 90 TRP A N 1
ATOM 695 C CA . TRP A 1 90 ? 13.567 6.498 -3.267 1.00 79.62 90 TRP A CA 1
ATOM 696 C C . TRP A 1 90 ? 12.391 6.399 -2.290 1.00 79.62 90 TRP 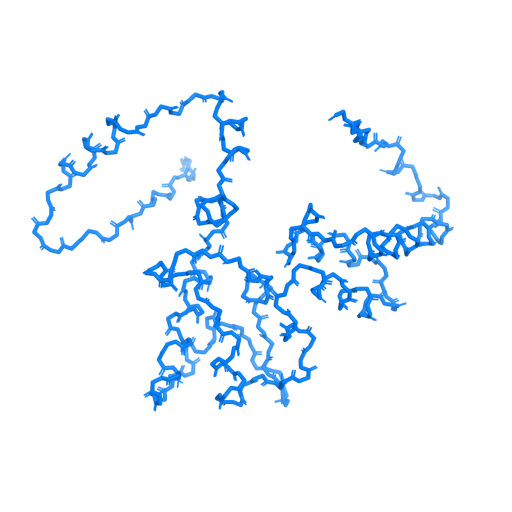A C 1
ATOM 698 O O . TRP A 1 90 ? 12.250 5.408 -1.571 1.00 79.62 90 TRP A O 1
ATOM 708 N N . ILE A 1 91 ? 11.528 7.416 -2.270 1.00 81.81 91 ILE A N 1
ATOM 709 C CA . ILE A 1 91 ? 10.301 7.425 -1.469 1.00 81.81 91 ILE A CA 1
ATOM 710 C C . ILE A 1 91 ? 9.116 7.300 -2.418 1.00 81.81 91 ILE A C 1
ATOM 712 O O . ILE A 1 91 ? 8.872 8.194 -3.224 1.00 81.81 91 ILE A O 1
ATOM 716 N N . LEU A 1 92 ? 8.387 6.193 -2.302 1.00 81.56 92 LEU A N 1
ATOM 717 C CA . LEU A 1 92 ? 7.189 5.915 -3.092 1.00 81.56 92 LEU A CA 1
ATOM 718 C C . LEU A 1 92 ? 6.017 6.800 -2.683 1.00 81.56 92 LEU A C 1
ATOM 720 O O . LEU A 1 92 ? 5.937 7.254 -1.534 1.00 81.56 92 LEU A O 1
ATOM 724 N N . ASN A 1 93 ? 5.061 6.981 -3.593 1.00 82.62 93 ASN A N 1
ATOM 725 C CA . ASN A 1 93 ? 3.806 7.604 -3.202 1.00 82.62 93 ASN A CA 1
ATOM 726 C C . ASN A 1 93 ? 3.037 6.668 -2.250 1.00 82.62 93 ASN A C 1
ATOM 728 O O . ASN A 1 93 ? 3.063 5.447 -2.425 1.00 82.62 93 ASN A O 1
ATOM 732 N N . PRO A 1 94 ? 2.297 7.203 -1.263 1.00 75.62 94 PRO A N 1
ATOM 733 C CA . PRO A 1 94 ? 1.599 6.379 -0.276 1.00 75.62 94 PRO A CA 1
ATOM 734 C C . PRO A 1 94 ? 0.694 5.289 -0.878 1.00 75.62 94 PRO A C 1
ATOM 736 O O . PRO A 1 94 ? 0.709 4.153 -0.419 1.00 75.62 94 PRO A O 1
ATOM 739 N N . GLU A 1 95 ? -0.046 5.591 -1.946 1.00 75.19 95 GLU A N 1
ATOM 740 C CA . GLU A 1 95 ? -0.955 4.632 -2.604 1.00 75.19 95 GLU A CA 1
ATOM 741 C C . GLU A 1 95 ? -0.224 3.427 -3.233 1.00 75.19 95 GLU A C 1
ATOM 743 O O . GLU A 1 95 ? -0.779 2.339 -3.396 1.00 75.19 95 GLU A O 1
ATOM 748 N N . GLU A 1 96 ? 1.047 3.599 -3.582 1.00 78.62 96 GLU A N 1
ATOM 749 C CA . GLU A 1 96 ? 1.895 2.562 -4.177 1.00 78.62 96 GLU A CA 1
ATOM 750 C C . GLU A 1 96 ? 2.517 1.684 -3.090 1.00 78.62 96 GLU A C 1
ATOM 752 O O . GLU A 1 96 ? 2.687 0.474 -3.270 1.00 78.62 96 GLU A O 1
ATOM 757 N N . SER A 1 97 ? 2.771 2.287 -1.931 1.00 78.19 97 SER A N 1
ATOM 758 C CA . SER A 1 97 ? 3.230 1.612 -0.724 1.00 78.19 97 SER A CA 1
ATOM 759 C C . SER A 1 97 ? 2.143 0.790 -0.038 1.00 78.19 97 SER A C 1
ATOM 761 O O . SER A 1 97 ? 2.496 -0.092 0.738 1.00 78.19 97 SER A O 1
ATOM 763 N N . ALA A 1 98 ? 0.857 1.024 -0.320 1.00 82.31 98 ALA A N 1
ATOM 764 C CA . ALA A 1 98 ? -0.257 0.316 0.313 1.00 82.31 98 ALA A CA 1
ATOM 765 C C . ALA A 1 98 ? -0.145 -1.219 0.212 1.00 82.31 98 ALA A C 1
ATOM 767 O O . ALA A 1 98 ? 0.501 -1.760 -0.700 1.00 82.31 98 ALA A O 1
ATOM 768 N N . ALA A 1 99 ? -0.784 -1.903 1.166 1.00 82.06 99 ALA A N 1
ATOM 769 C CA . ALA A 1 99 ? -0.839 -3.357 1.238 1.00 82.06 99 ALA A CA 1
ATOM 770 C C . ALA A 1 99 ? -1.374 -3.969 -0.067 1.00 82.06 99 ALA A C 1
ATOM 772 O O . ALA A 1 99 ? -2.245 -3.417 -0.745 1.00 82.06 99 ALA A O 1
ATOM 773 N N . VAL A 1 100 ? -0.819 -5.122 -0.429 1.00 85.25 100 VAL A N 1
ATOM 774 C CA . VAL A 1 100 ? -1.194 -5.863 -1.629 1.00 85.25 100 VAL A CA 1
ATOM 775 C C . VAL A 1 100 ? -2.477 -6.622 -1.362 1.00 85.25 100 VAL A C 1
ATOM 777 O O . VAL A 1 100 ? -2.670 -7.224 -0.309 1.00 85.25 100 VAL A O 1
ATOM 780 N N . VAL A 1 101 ? -3.343 -6.617 -2.364 1.00 79.25 101 VAL A N 1
ATOM 781 C CA . VAL A 1 101 ? -4.615 -7.318 -2.325 1.00 79.25 101 VAL A CA 1
ATOM 782 C C . VAL A 1 101 ? -4.504 -8.514 -3.251 1.00 79.25 101 VAL A C 1
ATOM 784 O O . VAL A 1 101 ? -4.288 -8.352 -4.453 1.00 79.25 101 VAL A O 1
ATOM 787 N N . GLU A 1 102 ? -4.641 -9.714 -2.698 1.00 80.00 102 GLU A N 1
ATOM 788 C CA . GLU A 1 102 ? -4.621 -10.936 -3.497 1.00 80.00 102 GLU A CA 1
ATOM 789 C C . GLU A 1 102 ? -5.873 -11.028 -4.376 1.00 80.00 102 GLU A C 1
ATOM 791 O O . GLU A 1 102 ? -7.005 -10.903 -3.904 1.00 80.00 102 GLU A O 1
ATOM 796 N N . GLY A 1 103 ? -5.665 -11.261 -5.670 1.00 79.44 103 GLY A N 1
ATOM 797 C CA . GLY A 1 103 ? -6.725 -11.388 -6.662 1.00 79.44 103 GLY A CA 1
ATOM 798 C C . GLY A 1 103 ? -6.325 -12.310 -7.816 1.00 79.44 103 GLY A C 1
ATOM 799 O O . GLY A 1 103 ? -5.261 -12.929 -7.772 1.00 79.44 103 GLY A O 1
ATOM 800 N N . PRO A 1 104 ? -7.173 -12.426 -8.853 1.00 77.56 104 PRO A N 1
ATOM 801 C CA . PRO A 1 104 ? -6.899 -13.263 -10.018 1.00 77.56 104 PRO A CA 1
ATOM 802 C C . PRO A 1 104 ? -5.572 -12.892 -10.687 1.00 77.56 104 PRO A C 1
ATOM 804 O O . PRO A 1 104 ? -5.309 -11.714 -10.937 1.00 77.56 104 PRO A O 1
ATOM 807 N N . ALA A 1 105 ? -4.751 -13.893 -11.011 1.00 74.94 105 ALA A N 1
ATOM 808 C CA . ALA A 1 105 ? -3.407 -13.693 -11.558 1.00 74.94 105 ALA A CA 1
ATOM 809 C C . ALA A 1 105 ? -3.412 -12.976 -12.923 1.00 74.94 105 ALA A C 1
ATOM 811 O O . ALA A 1 105 ? -2.452 -12.295 -13.286 1.00 74.94 105 ALA A O 1
ATOM 812 N N . GLU A 1 106 ? -4.504 -13.098 -13.677 1.00 76.31 106 GLU A N 1
ATOM 813 C CA . GLU A 1 106 ? -4.704 -12.446 -14.970 1.00 76.31 106 GLU A CA 1
ATOM 814 C C . GLU A 1 106 ? -4.908 -10.931 -14.829 1.00 76.31 106 GLU A C 1
ATOM 816 O O . GLU A 1 106 ? -4.671 -10.170 -15.775 1.00 76.31 106 GLU A O 1
ATOM 821 N N . LEU A 1 107 ? -5.334 -10.468 -13.648 1.00 77.19 107 LEU A N 1
ATOM 822 C CA . LEU A 1 107 ? -5.642 -9.068 -13.393 1.00 77.19 107 LEU A CA 1
ATOM 823 C C . LEU A 1 107 ? -4.383 -8.315 -12.970 1.00 77.19 107 LEU A C 1
ATOM 825 O O . LEU A 1 107 ? -4.174 -7.944 -11.818 1.00 77.19 107 LEU A O 1
ATOM 829 N N . TRP A 1 108 ? -3.535 -8.068 -13.961 1.00 79.62 108 TRP A N 1
ATOM 830 C CA . TRP A 1 108 ? -2.204 -7.508 -13.766 1.00 79.62 108 TRP A CA 1
ATOM 831 C C . TRP A 1 108 ? -2.143 -6.196 -12.980 1.00 79.62 108 TRP A C 1
ATOM 833 O O . TRP A 1 108 ? -1.119 -5.930 -12.362 1.00 79.62 108 TRP A O 1
ATOM 843 N N . ALA A 1 109 ? -3.200 -5.380 -13.003 1.00 76.94 109 ALA A N 1
ATOM 844 C CA . ALA A 1 109 ? -3.252 -4.102 -12.291 1.00 76.94 109 ALA A CA 1
ATOM 845 C C . ALA A 1 109 ? -3.203 -4.254 -10.757 1.00 76.94 109 ALA A C 1
ATOM 847 O O . ALA A 1 109 ? -2.940 -3.278 -10.060 1.00 76.94 109 ALA A O 1
ATOM 848 N N . LEU A 1 110 ? -3.433 -5.464 -10.236 1.00 78.06 110 LEU A N 1
ATOM 849 C CA . LEU A 1 110 ? -3.279 -5.797 -8.817 1.00 78.06 110 LEU A CA 1
ATOM 850 C C . LEU A 1 110 ? -1.868 -6.253 -8.441 1.00 78.06 110 LEU A C 1
ATOM 852 O O . LEU A 1 110 ? -1.588 -6.421 -7.255 1.00 78.06 110 LEU A O 1
ATOM 856 N N . ALA A 1 111 ? -0.984 -6.461 -9.420 1.00 84.81 111 ALA A N 1
ATOM 857 C CA . ALA A 1 111 ? 0.373 -6.905 -9.150 1.00 84.81 111 ALA A CA 1
ATOM 858 C C . ALA A 1 111 ? 1.093 -5.936 -8.203 1.00 84.81 111 ALA A C 1
ATOM 860 O O . ALA A 1 111 ? 0.873 -4.722 -8.222 1.00 84.81 111 ALA A O 1
ATOM 861 N N . ASP A 1 112 ? 1.970 -6.485 -7.372 1.00 88.50 112 ASP A N 1
ATOM 862 C CA . ASP A 1 112 ? 2.760 -5.688 -6.451 1.00 88.50 112 ASP A CA 1
ATOM 863 C C . ASP A 1 112 ? 3.956 -5.044 -7.172 1.00 88.50 112 ASP A C 1
ATOM 865 O O . ASP A 1 112 ? 4.799 -5.774 -7.704 1.00 88.50 112 ASP A O 1
ATOM 869 N N . PRO A 1 113 ? 4.071 -3.703 -7.210 1.00 88.50 113 PRO A N 1
ATOM 870 C CA . PRO A 1 113 ? 5.210 -3.053 -7.848 1.00 88.50 113 PRO A CA 1
ATOM 871 C C . PRO A 1 113 ? 6.496 -3.119 -7.003 1.00 88.50 113 PRO A C 1
ATOM 873 O O . PRO A 1 113 ? 7.596 -3.077 -7.558 1.00 88.50 113 PRO A O 1
ATOM 876 N N . ILE A 1 114 ? 6.379 -3.274 -5.677 1.00 89.94 114 ILE A N 1
ATOM 877 C CA . ILE A 1 114 ? 7.494 -3.169 -4.719 1.00 89.94 114 ILE A CA 1
ATOM 878 C C . ILE A 1 114 ? 8.651 -4.139 -5.007 1.00 89.94 114 ILE A C 1
ATOM 880 O O . ILE A 1 114 ? 9.792 -3.675 -5.053 1.00 89.94 114 ILE A O 1
ATOM 884 N N . PRO A 1 115 ? 8.434 -5.442 -5.280 1.00 89.88 115 PRO A N 1
ATOM 885 C CA . PRO A 1 115 ? 9.533 -6.368 -5.553 1.00 89.88 115 PRO A CA 1
ATOM 886 C C . PRO A 1 115 ? 10.379 -5.965 -6.763 1.00 89.88 115 PRO A C 1
ATOM 888 O O . PRO A 1 115 ? 11.593 -6.155 -6.755 1.00 89.88 115 PRO A O 1
ATOM 891 N N . SER A 1 116 ? 9.760 -5.367 -7.788 1.00 90.62 116 SER A N 1
ATOM 892 C CA . SER A 1 116 ? 10.492 -4.898 -8.973 1.00 90.62 116 SER A CA 1
ATOM 893 C C . SER A 1 116 ? 11.363 -3.689 -8.638 1.00 90.62 116 SER A C 1
ATOM 895 O O . SER A 1 116 ? 12.513 -3.625 -9.062 1.00 90.62 116 SER A O 1
ATOM 897 N N . PHE A 1 117 ? 10.855 -2.762 -7.821 1.00 89.81 117 PHE A N 1
ATOM 898 C CA . PHE A 1 117 ? 11.619 -1.595 -7.376 1.00 89.81 117 PHE A CA 1
ATOM 899 C C . PHE A 1 117 ? 12.766 -1.964 -6.428 1.00 89.81 117 PHE A C 1
ATOM 901 O O . PHE A 1 117 ? 13.831 -1.351 -6.509 1.00 89.81 117 PHE A O 1
ATOM 908 N N . ILE A 1 118 ? 12.587 -2.985 -5.580 1.00 89.12 118 ILE A N 1
ATOM 909 C CA . ILE A 1 118 ? 13.678 -3.562 -4.777 1.00 89.12 118 ILE A CA 1
ATOM 910 C C . ILE A 1 118 ? 14.738 -4.172 -5.699 1.00 89.12 118 ILE A C 1
ATOM 912 O O . ILE A 1 118 ? 15.921 -3.867 -5.569 1.00 89.12 118 ILE A O 1
ATOM 916 N N . GLY A 1 119 ? 14.324 -5.002 -6.664 1.00 88.75 119 GLY A N 1
ATOM 917 C CA . GLY A 1 119 ? 15.240 -5.644 -7.613 1.00 88.75 119 GLY A CA 1
ATOM 918 C C . GLY A 1 119 ? 16.021 -4.648 -8.476 1.00 88.75 119 GLY A C 1
ATOM 919 O O . GLY A 1 119 ? 17.176 -4.894 -8.814 1.00 88.75 119 GLY A O 1
ATOM 920 N N . ALA A 1 120 ? 15.419 -3.498 -8.779 1.00 87.50 120 ALA A N 1
ATOM 921 C CA . ALA A 1 120 ? 16.055 -2.397 -9.495 1.00 87.50 120 ALA A CA 1
ATOM 922 C C . ALA A 1 120 ? 16.890 -1.465 -8.601 1.00 87.50 120 ALA A C 1
ATOM 924 O O . ALA A 1 120 ? 17.445 -0.487 -9.101 1.00 87.50 120 ALA A O 1
ATOM 925 N N . VAL A 1 121 ? 16.990 -1.759 -7.299 1.00 87.75 121 VAL A N 1
ATOM 926 C CA . VAL A 1 121 ? 17.744 -0.978 -6.305 1.00 87.75 121 VAL A CA 1
ATOM 927 C C . VAL A 1 121 ? 17.229 0.464 -6.185 1.00 87.75 121 VAL A C 1
ATOM 929 O O . VAL A 1 121 ? 17.984 1.397 -5.934 1.00 87.75 121 VAL A O 1
ATOM 932 N N . TRP A 1 122 ? 15.927 0.682 -6.393 1.00 86.19 122 TRP A N 1
ATOM 933 C CA . TRP A 1 122 ? 15.315 1.998 -6.159 1.00 86.19 122 TRP A CA 1
ATOM 934 C C . TRP A 1 122 ? 14.940 2.151 -4.689 1.00 86.19 122 TRP A C 1
ATOM 936 O O . TRP A 1 122 ? 15.155 3.200 -4.090 1.00 86.19 122 TRP A O 1
ATOM 946 N N . ILE A 1 123 ? 14.416 1.080 -4.097 1.00 86.19 123 ILE A N 1
ATOM 947 C CA . ILE A 1 123 ? 14.057 1.002 -2.683 1.00 86.19 123 ILE A CA 1
ATOM 948 C C . ILE A 1 123 ? 14.853 -0.116 -2.011 1.00 86.19 123 ILE A C 1
ATOM 950 O O . ILE A 1 123 ? 15.097 -1.166 -2.606 1.00 86.19 123 ILE A O 1
ATOM 954 N N . SER A 1 124 ? 15.256 0.102 -0.761 1.00 85.31 124 SER A N 1
ATOM 955 C CA . SER A 1 124 ? 15.917 -0.935 0.035 1.00 85.31 124 SER A CA 1
ATOM 956 C C . SER A 1 124 ? 14.915 -2.044 0.420 1.00 85.31 124 SER A C 1
ATOM 958 O O . SER A 1 124 ? 13.742 -1.749 0.668 1.00 85.31 124 SER A O 1
ATOM 960 N N . PRO A 1 125 ? 15.336 -3.320 0.494 1.00 84.56 125 PRO A N 1
ATOM 961 C CA . PRO A 1 125 ? 14.510 -4.405 1.038 1.00 84.56 125 PRO A CA 1
ATOM 962 C C . PRO A 1 125 ? 14.027 -4.149 2.476 1.00 84.56 125 PRO A C 1
ATOM 964 O O . PRO A 1 125 ? 12.958 -4.602 2.880 1.00 84.56 125 PRO A O 1
ATOM 967 N N . GLU A 1 126 ? 14.809 -3.395 3.243 1.00 83.12 126 GLU A N 1
ATOM 968 C CA . GLU A 1 126 ? 14.537 -2.974 4.616 1.00 83.12 126 GLU A CA 1
ATOM 969 C C . GLU A 1 126 ? 13.635 -1.731 4.685 1.00 83.12 126 GLU A C 1
ATOM 971 O O . GLU A 1 126 ? 13.367 -1.222 5.777 1.00 83.12 126 GLU A O 1
ATOM 976 N N . ASN A 1 127 ? 13.165 -1.224 3.538 1.00 80.00 127 ASN A N 1
ATOM 977 C CA . ASN A 1 127 ? 12.232 -0.109 3.491 1.00 80.00 127 ASN A CA 1
ATOM 978 C C . ASN A 1 127 ? 10.985 -0.430 4.338 1.00 80.00 127 ASN A C 1
ATOM 980 O O . ASN A 1 127 ? 10.455 -1.536 4.231 1.00 80.00 127 ASN A O 1
ATOM 984 N N . PRO A 1 128 ? 10.469 0.534 5.122 1.00 76.06 128 PRO A N 1
ATOM 985 C CA . PRO A 1 128 ? 9.266 0.352 5.929 1.00 76.06 128 PRO A CA 1
ATOM 986 C C . PRO A 1 128 ? 8.091 -0.309 5.187 1.00 76.06 128 PRO A C 1
ATOM 988 O O . PRO A 1 128 ? 7.371 -1.133 5.745 1.00 76.06 128 PRO A O 1
ATOM 991 N N . PHE A 1 129 ? 7.914 0.006 3.907 1.00 76.88 129 PHE A N 1
ATOM 992 C CA . PHE A 1 129 ? 6.787 -0.456 3.099 1.00 76.88 129 PHE A CA 1
ATOM 993 C C . PHE A 1 129 ? 7.032 -1.798 2.384 1.00 76.88 129 PHE A C 1
ATOM 995 O O . PHE A 1 129 ? 6.212 -2.216 1.560 1.00 76.88 129 PHE A O 1
ATOM 1002 N N . SER A 1 130 ? 8.140 -2.490 2.684 1.00 79.06 130 SER A N 1
ATOM 1003 C CA . SER A 1 130 ? 8.444 -3.810 2.116 1.00 79.06 130 SER A CA 1
ATOM 1004 C C . SER A 1 130 ? 7.518 -4.914 2.637 1.00 79.06 130 SER A C 1
ATOM 1006 O O . SER A 1 130 ? 7.289 -5.898 1.935 1.00 79.06 130 SER A O 1
ATOM 1008 N N . GLY A 1 131 ? 6.917 -4.739 3.819 1.00 82.00 131 GLY A N 1
ATOM 1009 C CA . GLY A 1 131 ? 5.816 -5.576 4.296 1.00 82.00 131 GLY A CA 1
ATOM 1010 C C . GLY A 1 131 ? 4.560 -5.349 3.453 1.00 82.00 131 GLY A C 1
ATOM 1011 O O . GLY A 1 131 ? 4.090 -4.222 3.336 1.00 82.00 131 GLY A O 1
ATOM 1012 N N . ARG A 1 132 ? 4.023 -6.408 2.836 1.00 87.62 132 ARG A N 1
ATOM 1013 C CA . ARG A 1 132 ? 2.958 -6.283 1.820 1.00 87.62 132 ARG A CA 1
ATOM 1014 C C . ARG A 1 132 ? 1.564 -6.688 2.295 1.00 87.62 132 ARG A C 1
ATOM 1016 O O . ARG A 1 132 ? 0.610 -6.491 1.555 1.00 87.62 132 ARG A O 1
ATOM 1023 N N . THR A 1 133 ? 1.429 -7.225 3.505 1.00 90.38 133 THR A N 1
ATOM 1024 C CA . THR A 1 133 ? 0.126 -7.544 4.113 1.00 90.38 133 THR A CA 1
ATOM 1025 C C . THR A 1 133 ? -0.389 -6.370 4.941 1.00 90.38 133 THR A C 1
ATOM 1027 O O . THR A 1 133 ? 0.406 -5.558 5.416 1.00 90.38 133 THR A O 1
ATOM 1030 N N . ASP A 1 134 ? -1.702 -6.288 5.168 1.00 90.31 134 ASP A N 1
ATOM 1031 C CA . ASP A 1 134 ? -2.291 -5.235 6.010 1.00 90.31 134 ASP A CA 1
ATOM 1032 C C . ASP A 1 134 ? -1.714 -5.246 7.424 1.00 90.31 134 ASP A C 1
ATOM 1034 O O . ASP A 1 134 ? -1.336 -4.201 7.947 1.00 90.31 134 ASP A O 1
ATOM 1038 N N . THR A 1 135 ? -1.564 -6.434 8.016 1.00 92.38 135 THR A N 1
ATOM 1039 C CA . THR A 1 135 ? -0.942 -6.598 9.334 1.00 92.38 135 THR A CA 1
ATOM 1040 C C . THR A 1 135 ? 0.488 -6.068 9.349 1.00 92.38 135 THR A C 1
ATOM 1042 O O . THR A 1 135 ? 0.821 -5.259 10.213 1.00 92.38 135 THR A O 1
ATOM 1045 N N . ALA A 1 136 ? 1.327 -6.460 8.382 1.00 90.94 136 ALA A N 1
ATOM 1046 C CA . ALA A 1 136 ? 2.711 -5.990 8.321 1.00 90.94 136 ALA A CA 1
ATOM 1047 C C . ALA A 1 136 ? 2.784 -4.468 8.117 1.00 90.94 136 ALA A C 1
ATOM 1049 O O . ALA A 1 136 ? 3.591 -3.795 8.760 1.00 90.94 136 ALA A O 1
ATOM 1050 N N . MET A 1 137 ? 1.900 -3.925 7.276 1.00 90.50 137 MET A N 1
ATOM 1051 C CA . MET A 1 137 ? 1.796 -2.491 7.022 1.00 90.50 137 MET A CA 1
ATOM 1052 C C . MET A 1 137 ? 1.429 -1.718 8.293 1.00 90.50 137 MET A C 1
ATOM 1054 O O . MET A 1 137 ? 2.090 -0.740 8.641 1.00 90.50 137 MET A O 1
ATOM 1058 N N . VAL A 1 138 ? 0.410 -2.170 9.030 1.00 91.06 138 VAL A N 1
ATOM 1059 C CA . VAL A 1 138 ? -0.021 -1.519 10.275 1.00 91.06 138 VAL A CA 1
ATOM 1060 C C . VAL A 1 138 ? 1.032 -1.641 11.370 1.00 91.06 138 VAL A C 1
ATOM 1062 O O . VAL A 1 138 ? 1.318 -0.644 12.035 1.00 91.06 138 VAL A O 1
ATOM 1065 N N . SER A 1 139 ? 1.661 -2.807 11.531 1.00 91.44 139 SER A N 1
ATOM 1066 C CA . SER A 1 139 ? 2.785 -2.964 12.460 1.00 91.44 139 SER A CA 1
ATOM 1067 C C . SER A 1 139 ? 3.900 -1.970 12.149 1.00 91.44 139 SER A C 1
ATOM 1069 O O . SER A 1 139 ? 4.396 -1.307 13.061 1.00 91.44 139 SER A O 1
ATOM 1071 N N . ARG A 1 140 ? 4.238 -1.776 10.869 1.00 88.25 140 ARG A N 1
ATOM 1072 C CA . ARG A 1 140 ? 5.240 -0.781 10.488 1.00 88.25 140 ARG A CA 1
ATOM 1073 C C . ARG A 1 140 ? 4.805 0.646 10.803 1.00 88.25 140 ARG A C 1
ATOM 1075 O O . ARG A 1 140 ? 5.598 1.411 11.346 1.00 88.25 140 ARG A O 1
ATOM 1082 N N . ILE A 1 141 ? 3.557 1.011 10.511 1.00 88.19 141 ILE A N 1
ATOM 1083 C CA . ILE A 1 141 ? 3.023 2.339 10.854 1.00 88.19 141 ILE A CA 1
ATOM 1084 C C . ILE A 1 141 ? 3.180 2.603 12.356 1.00 88.19 141 ILE A C 1
ATOM 1086 O O . ILE A 1 141 ? 3.589 3.696 12.738 1.00 88.19 141 ILE A O 1
ATOM 1090 N N . LEU A 1 142 ? 2.904 1.611 13.209 1.00 89.06 142 LEU A N 1
ATOM 1091 C CA . LEU A 1 142 ? 3.093 1.737 14.656 1.00 89.06 142 LEU A CA 1
ATOM 1092 C C . LEU A 1 142 ? 4.563 1.900 15.059 1.00 89.06 142 LEU A C 1
ATOM 1094 O O . LEU A 1 142 ? 4.854 2.657 15.986 1.00 89.06 142 LEU A O 1
ATOM 1098 N N . GLU A 1 143 ? 5.487 1.212 14.388 1.00 88.31 143 GLU A N 1
ATOM 1099 C CA . GLU A 1 143 ? 6.926 1.366 14.625 1.00 88.31 143 GLU A CA 1
ATOM 1100 C C . GLU A 1 143 ? 7.420 2.775 14.289 1.00 88.31 143 GLU A C 1
ATOM 1102 O O . GLU A 1 143 ? 8.125 3.384 15.096 1.00 88.31 143 GLU A O 1
ATOM 1107 N N . GLU A 1 144 ? 7.012 3.310 13.139 1.00 83.06 144 GLU A N 1
ATOM 1108 C CA . GLU A 1 144 ? 7.407 4.646 12.678 1.00 83.06 144 GLU A CA 1
ATOM 1109 C C . GLU A 1 144 ? 6.721 5.756 13.493 1.00 83.06 144 GLU A C 1
ATOM 1111 O O . GLU A 1 144 ? 7.322 6.782 13.809 1.00 83.06 144 GLU A O 1
ATOM 1116 N N . ALA A 1 145 ? 5.476 5.535 13.924 1.00 84.81 145 ALA A N 1
ATOM 1117 C CA . ALA A 1 145 ? 4.699 6.496 14.705 1.00 84.81 145 ALA A CA 1
ATOM 1118 C C . ALA A 1 145 ? 5.061 6.539 16.202 1.00 84.81 145 ALA A C 1
ATOM 1120 O O . ALA A 1 145 ? 4.386 7.218 16.980 1.00 84.81 145 ALA A O 1
ATOM 1121 N N . ARG A 1 146 ? 6.125 5.846 16.642 1.00 79.62 146 ARG A N 1
ATOM 1122 C CA . ARG A 1 146 ? 6.584 5.878 18.047 1.00 79.62 146 ARG A CA 1
ATOM 1123 C C . ARG A 1 146 ? 6.899 7.294 18.536 1.00 79.62 146 ARG A C 1
ATOM 1125 O O . ARG A 1 146 ? 6.726 7.572 19.722 1.00 79.62 146 ARG A O 1
ATOM 1132 N N . SER A 1 147 ? 7.377 8.160 17.643 1.00 73.94 147 SER A N 1
ATOM 1133 C CA . SER A 1 147 ? 7.714 9.560 17.925 1.00 73.94 147 SER A CA 1
ATOM 1134 C C . SER A 1 147 ? 6.542 10.520 17.705 1.00 73.94 147 SER A C 1
ATOM 1136 O O . SER A 1 147 ? 6.468 11.544 18.382 1.00 73.94 147 SER A O 1
ATOM 1138 N N . ASP A 1 148 ? 5.616 10.182 16.805 1.00 77.50 148 ASP A N 1
ATOM 1139 C CA . ASP A 1 148 ? 4.439 10.987 16.492 1.00 77.50 148 ASP A CA 1
ATOM 1140 C C . ASP A 1 148 ? 3.199 10.109 16.269 1.00 77.50 148 ASP A C 1
ATOM 1142 O O . ASP A 1 148 ? 2.924 9.629 15.173 1.00 77.50 148 ASP A O 1
ATOM 1146 N N . GLY A 1 149 ? 2.382 9.952 17.312 1.00 74.44 149 GLY A N 1
ATOM 1147 C CA . GLY A 1 149 ? 1.116 9.223 17.218 1.00 74.44 149 GLY A CA 1
ATOM 1148 C C . GLY A 1 149 ? 0.046 9.923 16.362 1.00 74.44 149 GLY A C 1
ATOM 1149 O O . GLY A 1 149 ? -1.044 9.366 16.175 1.00 74.44 149 GLY A O 1
ATOM 1150 N N . ALA A 1 150 ? 0.292 11.145 15.867 1.00 77.81 150 ALA A N 1
ATOM 1151 C CA . ALA A 1 150 ? -0.647 11.878 15.021 1.00 77.81 150 ALA A CA 1
ATOM 1152 C C . ALA A 1 150 ? -0.920 11.179 13.692 1.00 77.81 150 ALA A C 1
ATOM 1154 O O . ALA A 1 150 ? -2.059 11.208 13.215 1.00 77.81 150 ALA A O 1
ATOM 1155 N N . ILE A 1 151 ? 0.098 10.506 13.155 1.00 80.75 151 ILE A N 1
ATOM 1156 C CA . ILE A 1 151 ? 0.075 9.905 11.821 1.00 80.75 151 ILE A CA 1
ATOM 1157 C C . ILE A 1 151 ? -0.604 8.533 11.776 1.00 80.75 151 ILE A C 1
ATOM 1159 O O . ILE A 1 151 ? -0.965 8.095 10.690 1.00 80.75 151 ILE A O 1
ATOM 1163 N N . ILE A 1 152 ? -0.821 7.875 12.925 1.00 82.38 152 ILE A N 1
ATOM 1164 C CA . ILE A 1 152 ? -1.321 6.487 12.993 1.00 82.38 152 ILE A CA 1
ATOM 1165 C C . ILE A 1 152 ? -2.636 6.340 12.220 1.00 82.38 152 ILE A C 1
ATOM 1167 O O . ILE A 1 152 ? -2.699 5.613 11.235 1.00 82.38 152 ILE A O 1
ATOM 1171 N N . ALA A 1 153 ? -3.676 7.074 12.623 1.00 82.06 153 ALA A N 1
ATOM 1172 C CA . ALA A 1 153 ? -5.000 6.984 12.007 1.00 82.06 153 ALA A CA 1
ATOM 1173 C C . ALA A 1 153 ? -5.023 7.342 10.501 1.00 82.06 153 ALA A C 1
ATOM 1175 O O . ALA A 1 153 ? -5.586 6.561 9.727 1.00 82.06 153 ALA A O 1
ATOM 1176 N N . PRO A 1 154 ? -4.435 8.471 10.042 1.00 79.94 154 PRO A N 1
ATOM 1177 C CA . PRO A 1 154 ? -4.434 8.794 8.616 1.00 79.94 154 PRO A CA 1
ATOM 1178 C C . PRO A 1 154 ? -3.592 7.820 7.780 1.00 79.94 154 PRO A C 1
ATOM 1180 O O . PRO A 1 154 ? -4.033 7.446 6.697 1.00 79.94 154 PRO A O 1
ATOM 1183 N N . ALA A 1 155 ? -2.434 7.363 8.271 1.00 82.44 155 ALA A N 1
ATOM 1184 C CA . ALA A 1 155 ? -1.608 6.392 7.549 1.00 82.44 155 ALA A CA 1
ATOM 1185 C C . ALA A 1 155 ? -2.319 5.039 7.422 1.00 82.44 155 ALA A C 1
ATOM 1187 O O . ALA A 1 155 ? -2.379 4.470 6.336 1.00 82.44 155 ALA A O 1
ATOM 1188 N N . MET A 1 156 ? -2.928 4.562 8.509 1.00 84.94 156 MET A N 1
ATOM 1189 C CA . MET A 1 156 ? -3.707 3.323 8.527 1.00 84.94 156 MET A CA 1
ATOM 1190 C C . MET A 1 156 ? -4.868 3.356 7.532 1.00 84.94 156 MET A C 1
ATOM 1192 O O . MET A 1 156 ? -5.042 2.409 6.777 1.00 84.94 156 MET A O 1
ATOM 1196 N N . SER A 1 157 ? -5.609 4.466 7.479 1.00 82.25 157 SER A N 1
ATOM 1197 C CA . SER A 1 157 ? -6.755 4.621 6.567 1.00 82.25 157 SER A CA 1
ATOM 1198 C C . SER A 1 157 ? -6.362 4.589 5.086 1.00 82.25 157 SER A C 1
ATOM 1200 O O . SER A 1 157 ? -7.203 4.311 4.235 1.00 82.25 157 SER A O 1
ATOM 1202 N N . LEU A 1 158 ? -5.108 4.924 4.774 1.00 80.75 158 LEU A N 1
ATOM 1203 C CA . LEU A 1 158 ? -4.606 5.021 3.406 1.00 80.75 158 LEU A CA 1
ATOM 1204 C C . LEU A 1 158 ? -3.886 3.749 2.948 1.00 80.75 158 LEU A C 1
ATOM 1206 O O . LEU A 1 158 ? -3.951 3.401 1.773 1.00 80.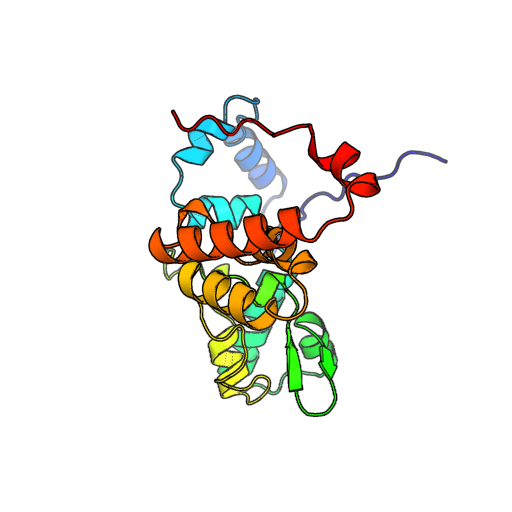75 158 LEU A O 1
ATOM 1210 N N . LEU A 1 159 ? -3.172 3.085 3.858 1.00 84.44 159 LEU A N 1
ATOM 1211 C CA . LEU A 1 159 ? -2.184 2.065 3.501 1.00 84.44 159 LEU A CA 1
ATOM 1212 C C . LEU A 1 159 ? -2.636 0.629 3.774 1.00 84.44 159 LEU A C 1
ATOM 1214 O O . LEU A 1 159 ? -2.023 -0.291 3.234 1.00 84.44 159 LEU A O 1
ATOM 1218 N N . ALA A 1 160 ? -3.668 0.422 4.593 1.00 87.12 160 ALA A N 1
ATOM 1219 C CA . ALA A 1 160 ? -4.116 -0.907 4.996 1.00 87.12 160 ALA A CA 1
ATOM 1220 C C . ALA A 1 160 ? -5.643 -0.986 5.145 1.00 87.12 160 ALA A C 1
ATOM 1222 O O . ALA A 1 160 ? -6.312 -0.011 5.484 1.00 87.12 160 ALA A O 1
ATOM 1223 N N . ASP A 1 161 ? -6.194 -2.173 4.917 1.00 85.75 161 ASP A N 1
ATOM 1224 C CA . ASP A 1 161 ? -7.563 -2.517 5.283 1.00 85.75 161 ASP A CA 1
ATOM 1225 C C . ASP A 1 161 ? -7.595 -3.024 6.728 1.00 85.75 161 ASP A C 1
ATOM 1227 O O . ASP A 1 161 ? -7.103 -4.109 7.036 1.00 85.75 161 ASP A O 1
ATOM 1231 N N . ILE A 1 162 ? -8.175 -2.224 7.622 1.00 85.62 162 ILE A N 1
ATOM 1232 C CA . ILE A 1 162 ? -8.176 -2.493 9.066 1.00 85.62 162 ILE A CA 1
ATOM 1233 C C . ILE A 1 162 ? -8.978 -3.740 9.424 1.00 85.62 162 ILE A C 1
ATOM 1235 O O . ILE A 1 162 ? -8.645 -4.408 10.400 1.00 85.62 162 ILE A O 1
ATOM 1239 N N . GLU A 1 163 ? -9.976 -4.098 8.617 1.00 85.75 163 GLU A N 1
ATOM 1240 C CA . GLU A 1 163 ? -10.768 -5.314 8.825 1.00 85.75 163 GLU A CA 1
ATOM 1241 C C . GLU A 1 163 ? -9.949 -6.593 8.593 1.00 85.75 163 GLU A C 1
ATOM 1243 O O . GLU A 1 163 ? -10.307 -7.654 9.098 1.00 85.75 163 GLU A O 1
ATOM 1248 N N . ALA A 1 164 ? -8.838 -6.499 7.855 1.00 86.06 164 ALA A N 1
ATOM 1249 C CA . ALA A 1 164 ? -7.955 -7.621 7.542 1.00 86.06 164 ALA A CA 1
ATOM 1250 C C . ALA A 1 164 ? -6.719 -7.713 8.459 1.00 86.06 164 ALA A C 1
ATOM 1252 O O . ALA A 1 164 ? -5.885 -8.600 8.275 1.00 86.06 164 ALA A O 1
ATOM 1253 N N . VAL A 1 165 ? -6.576 -6.804 9.428 1.00 89.88 165 VAL A N 1
ATOM 1254 C CA . VAL A 1 165 ? -5.432 -6.767 10.349 1.00 89.88 165 VAL A CA 1
ATOM 1255 C C . VAL A 1 165 ? -5.646 -7.749 11.499 1.00 89.88 165 VAL A C 1
ATOM 1257 O O . VAL A 1 165 ? -6.723 -7.821 12.086 1.00 89.88 165 VAL A O 1
ATOM 1260 N N . GLU A 1 166 ? -4.592 -8.476 11.869 1.00 92.75 166 GLU A N 1
ATOM 1261 C CA . GLU A 1 166 ? -4.630 -9.396 13.007 1.00 92.75 166 GLU A CA 1
ATOM 1262 C C . GLU A 1 166 ? -5.010 -8.692 14.321 1.00 92.75 166 GLU A C 1
ATOM 1264 O O . GLU A 1 166 ? -4.466 -7.640 14.671 1.00 92.75 166 GLU A O 1
ATOM 1269 N N . GLU A 1 167 ? -5.885 -9.328 15.107 1.00 92.62 167 GLU A N 1
ATOM 1270 C CA . GLU A 1 167 ? -6.416 -8.778 16.363 1.00 92.62 167 GLU A CA 1
ATOM 1271 C C . GLU A 1 167 ? -5.312 -8.323 17.328 1.00 92.62 167 GLU A C 1
ATOM 1273 O O . GLU A 1 167 ? -5.410 -7.259 17.939 1.00 92.62 167 GLU A O 1
ATOM 1278 N N . LYS A 1 168 ? -4.216 -9.085 17.424 1.00 93.56 168 LYS A N 1
ATOM 1279 C CA . LYS A 1 168 ? -3.070 -8.731 18.269 1.00 93.56 168 LYS A CA 1
ATOM 1280 C C . LYS A 1 168 ? -2.500 -7.353 17.911 1.00 93.56 168 LYS A C 1
ATOM 1282 O O . LYS A 1 168 ? -2.229 -6.557 18.807 1.00 93.56 168 LYS A O 1
ATOM 1287 N N . VAL A 1 169 ? -2.354 -7.055 16.621 1.00 92.56 169 VAL A N 1
ATOM 1288 C CA . VAL A 1 169 ? -1.845 -5.759 16.153 1.00 92.56 169 VAL A CA 1
ATOM 1289 C C . VAL A 1 169 ? -2.883 -4.663 16.393 1.00 92.56 169 VAL A C 1
ATOM 1291 O O . VAL A 1 169 ? -2.524 -3.567 16.815 1.00 92.56 169 VAL A O 1
ATOM 1294 N N . LEU A 1 170 ? -4.178 -4.953 16.238 1.00 91.44 170 LEU A N 1
ATOM 1295 C CA . LEU A 1 170 ? -5.245 -4.000 16.574 1.00 91.44 170 LEU A CA 1
ATOM 1296 C C . LEU A 1 170 ? -5.249 -3.611 18.064 1.00 91.44 170 LEU A C 1
ATOM 1298 O O . LEU A 1 170 ? -5.500 -2.449 18.395 1.00 91.44 170 LEU A O 1
ATOM 1302 N N . VAL A 1 171 ? -4.919 -4.538 18.970 1.00 92.62 171 VAL A N 1
ATOM 1303 C CA . VAL A 1 171 ? -4.738 -4.234 20.404 1.00 92.62 171 VAL A CA 1
ATOM 1304 C C . VAL A 1 171 ? -3.566 -3.270 20.623 1.00 92.62 171 VAL A C 1
ATOM 1306 O O . VAL A 1 171 ? -3.671 -2.334 21.426 1.00 92.62 171 VAL A O 1
ATOM 1309 N N . GLU A 1 172 ? -2.467 -3.444 19.888 1.00 92.12 172 GLU A N 1
ATOM 1310 C CA . GLU A 1 172 ? -1.317 -2.532 19.930 1.00 92.12 172 GLU A CA 1
ATOM 1311 C C . GLU A 1 172 ? -1.685 -1.138 19.394 1.00 92.12 172 GLU A C 1
ATOM 1313 O O . GLU A 1 172 ? -1.388 -0.134 20.049 1.00 92.12 172 GLU A O 1
ATOM 1318 N N . VAL A 1 173 ? -2.425 -1.064 18.277 1.00 89.38 173 VAL A N 1
ATOM 1319 C CA . VAL A 1 173 ? -2.968 0.197 17.738 1.00 89.38 173 VAL A CA 1
ATOM 1320 C C . VAL A 1 173 ? -3.817 0.906 18.786 1.00 89.38 173 VAL A C 1
ATOM 1322 O O . VAL A 1 173 ? -3.612 2.092 19.058 1.00 89.38 173 VAL A O 1
ATOM 1325 N N . ARG A 1 174 ? -4.766 0.189 19.398 1.00 89.69 174 ARG A N 1
ATOM 1326 C CA . ARG A 1 174 ? -5.647 0.745 20.428 1.00 89.69 174 ARG A CA 1
ATOM 1327 C C . ARG A 1 174 ? -4.835 1.338 21.576 1.00 89.69 174 ARG A C 1
ATOM 1329 O O . ARG A 1 174 ? -5.077 2.479 21.960 1.00 89.69 174 ARG A O 1
ATOM 1336 N N . THR A 1 175 ? -3.852 0.593 22.073 1.00 88.75 175 THR A N 1
ATOM 1337 C CA . THR A 1 175 ? -2.972 1.036 23.163 1.00 88.75 175 THR A CA 1
ATOM 1338 C C . THR A 1 175 ? -2.228 2.324 22.792 1.00 88.75 175 THR A C 1
ATOM 1340 O O . THR A 1 175 ? -2.161 3.262 23.591 1.00 88.75 175 THR A O 1
ATOM 1343 N N . ALA A 1 176 ? -1.713 2.414 21.562 1.00 85.69 176 ALA A N 1
ATOM 1344 C CA . ALA A 1 176 ? -1.022 3.604 21.070 1.00 85.69 176 ALA A CA 1
ATOM 1345 C C . ALA A 1 176 ? -1.956 4.827 20.965 1.00 85.69 176 ALA A C 1
ATOM 1347 O O . ALA A 1 176 ? -1.587 5.933 21.375 1.00 85.69 176 ALA A O 1
ATOM 1348 N N . LEU A 1 177 ? -3.182 4.636 20.468 1.00 85.06 177 LEU A N 1
ATOM 1349 C CA . LEU A 1 177 ? -4.185 5.700 20.358 1.00 85.06 177 LEU A CA 1
ATOM 1350 C C . LEU A 1 177 ? -4.697 6.172 21.729 1.00 85.06 177 LEU A C 1
ATOM 1352 O O . LEU A 1 177 ? -4.863 7.375 21.936 1.00 85.06 177 LEU A O 1
ATOM 1356 N N . GLU A 1 178 ? -4.910 5.258 22.679 1.00 86.12 178 GLU A N 1
ATOM 1357 C CA . GLU A 1 178 ? -5.312 5.586 24.056 1.00 86.12 178 GLU A CA 1
ATOM 1358 C C . GLU A 1 178 ? -4.232 6.401 24.777 1.00 86.12 178 GLU A C 1
ATOM 1360 O O . GLU A 1 178 ? -4.544 7.419 25.402 1.00 86.12 178 GLU A O 1
ATOM 1365 N N . LYS A 1 179 ? -2.956 6.015 24.630 1.00 82.50 179 LYS A N 1
ATOM 1366 C CA . LYS A 1 179 ? -1.823 6.786 25.159 1.00 82.50 179 LYS A CA 1
ATOM 1367 C C . LYS A 1 179 ? -1.813 8.206 24.596 1.00 82.50 179 LYS A C 1
ATOM 1369 O O . LYS A 1 179 ? -1.772 9.170 25.355 1.00 82.50 179 LYS A O 1
ATOM 1374 N N . ARG A 1 180 ? -1.950 8.347 23.273 1.00 75.56 180 ARG A N 1
ATOM 1375 C CA . ARG A 1 180 ? -2.038 9.663 22.630 1.00 75.56 180 ARG A CA 1
ATOM 1376 C C . ARG A 1 180 ? -3.180 10.492 23.211 1.00 75.56 180 ARG A C 1
ATOM 1378 O O . ARG A 1 180 ? -2.980 11.663 23.508 1.00 75.56 180 ARG A O 1
ATOM 1385 N N . LEU A 1 181 ? -4.369 9.911 23.377 1.00 74.94 181 LEU A N 1
ATOM 1386 C CA . LEU A 1 181 ? -5.528 10.618 23.927 1.00 74.94 181 LEU A CA 1
ATOM 1387 C C . LEU A 1 181 ? -5.268 11.137 25.353 1.00 74.94 181 LEU A C 1
ATOM 1389 O O . LEU A 1 181 ? -5.727 12.231 25.700 1.00 74.94 181 LEU A O 1
ATOM 1393 N N . ALA A 1 182 ? -4.519 10.382 26.162 1.00 74.62 182 ALA A N 1
ATOM 1394 C CA . ALA A 1 182 ? -4.092 10.810 27.491 1.00 74.62 182 ALA A CA 1
ATOM 1395 C C . ALA A 1 182 ? -3.125 12.008 27.432 1.00 74.62 182 ALA A C 1
ATOM 1397 O O . ALA A 1 182 ? -3.271 12.936 28.232 1.00 74.62 182 ALA A O 1
ATOM 1398 N N . ASP A 1 183 ? -2.229 12.030 26.443 1.00 70.38 183 ASP A N 1
ATOM 1399 C CA . ASP A 1 183 ? -1.212 13.071 26.246 1.00 70.38 183 ASP A CA 1
ATOM 1400 C C . ASP A 1 183 ? -1.769 14.371 25.618 1.00 70.38 183 ASP A C 1
ATOM 1402 O O . ASP A 1 183 ? -1.143 15.429 25.715 1.00 70.38 183 ASP A O 1
ATOM 1406 N N . VAL A 1 184 ? -2.970 14.349 25.015 1.00 67.62 184 VAL A N 1
ATOM 1407 C CA . VAL A 1 184 ? -3.610 15.560 24.462 1.00 67.62 184 VAL A CA 1
ATOM 1408 C C . VAL A 1 184 ? -4.058 16.511 25.591 1.00 67.62 184 VAL A C 1
ATOM 1410 O O . VAL A 1 184 ? -4.837 16.095 26.465 1.00 67.62 184 VAL A O 1
ATOM 1413 N N . PRO A 1 185 ? -3.669 17.807 25.551 1.00 63.69 185 PRO A N 1
ATOM 1414 C CA . PRO A 1 185 ? -4.100 18.811 26.519 1.00 63.69 185 PRO A CA 1
ATOM 1415 C C . PRO A 1 185 ? -5.632 18.887 26.642 1.00 63.69 185 PRO A C 1
ATOM 1417 O O . PRO A 1 185 ? -6.333 18.847 25.625 1.00 63.69 185 PRO A O 1
ATOM 1420 N N . PRO A 1 186 ? -6.194 19.070 27.855 1.00 59.53 186 PRO A N 1
ATOM 1421 C CA . PRO A 1 186 ? -7.645 19.112 28.077 1.00 59.53 186 PRO A CA 1
ATOM 1422 C C . PRO A 1 186 ? -8.396 20.116 27.189 1.00 59.53 186 PRO A C 1
ATOM 1424 O O . PRO A 1 186 ? -9.548 19.880 26.828 1.00 59.53 186 PRO A O 1
ATOM 1427 N N . THR A 1 187 ? -7.729 21.202 26.792 1.00 57.09 187 THR A N 1
ATOM 1428 C CA . THR A 1 187 ? -8.242 22.266 25.916 1.00 57.09 187 THR A CA 1
ATOM 1429 C C . THR A 1 187 ? -8.505 21.817 24.476 1.00 57.09 187 THR A C 1
ATOM 1431 O O . THR A 1 187 ? -9.327 22.428 23.800 1.00 57.09 187 THR A O 1
ATOM 1434 N N . GLN A 1 188 ? -7.879 20.730 24.013 1.00 54.22 188 GLN A N 1
ATOM 1435 C CA . GLN A 1 188 ? -8.090 20.148 22.680 1.00 54.22 188 GLN A CA 1
ATOM 1436 C C . GLN A 1 188 ? -8.988 18.896 22.703 1.00 54.22 188 GLN A C 1
ATOM 1438 O O . GLN A 1 188 ? -9.445 18.439 21.656 1.00 54.22 188 GLN A O 1
ATOM 1443 N N . ARG A 1 189 ? -9.335 18.369 23.890 1.00 52.47 189 ARG A N 1
ATOM 1444 C CA . ARG A 1 189 ? -10.227 17.198 24.039 1.00 52.47 189 ARG A CA 1
ATOM 1445 C C . ARG A 1 189 ? -11.686 17.483 23.663 1.00 52.47 189 ARG A C 1
ATOM 1447 O O . ARG A 1 189 ? -12.445 16.549 23.423 1.00 52.47 189 ARG A O 1
ATOM 1454 N N . GLY A 1 190 ? -12.092 18.755 23.590 1.00 49.91 190 GLY A N 1
ATOM 1455 C CA . GLY A 1 190 ? -13.452 19.163 23.208 1.00 49.91 190 GLY A CA 1
ATOM 1456 C C . GLY A 1 190 ? -13.851 18.760 21.782 1.00 49.91 190 GLY A C 1
ATOM 1457 O O . GLY A 1 190 ? -15.016 18.452 21.555 1.00 49.91 190 GLY A O 1
ATOM 1458 N N . ALA A 1 191 ? -12.890 18.670 20.853 1.00 48.91 191 ALA A N 1
ATOM 1459 C CA . ALA A 1 191 ? -13.128 18.236 19.472 1.00 48.91 191 ALA A CA 1
ATOM 1460 C C . ALA A 1 191 ? -13.231 16.703 19.314 1.00 48.91 191 ALA A C 1
ATOM 1462 O O . ALA A 1 191 ? -13.696 16.220 18.288 1.00 48.91 191 ALA A O 1
ATOM 1463 N N . LEU A 1 192 ? -12.837 15.936 20.340 1.00 47.22 192 LEU A N 1
ATOM 1464 C CA . LEU A 1 192 ? -12.841 14.464 20.360 1.00 47.22 192 LEU A CA 1
ATOM 1465 C C . LEU A 1 192 ? -14.067 13.878 21.093 1.00 47.22 192 LEU A C 1
ATOM 1467 O O . LEU A 1 192 ? -14.199 12.664 21.212 1.00 47.22 192 LEU A O 1
ATOM 1471 N N . LYS A 1 193 ? -14.978 14.729 21.593 1.00 42.12 193 LYS A N 1
ATOM 1472 C CA . LYS A 1 193 ? -16.179 14.333 22.357 1.00 42.12 193 LYS A CA 1
ATOM 1473 C C . LYS A 1 193 ? -17.387 13.911 21.514 1.00 42.12 193 LYS A C 1
ATOM 1475 O O . LYS A 1 193 ? -18.431 13.627 22.094 1.00 42.12 193 LYS A O 1
ATOM 1480 N N . ASN A 1 194 ? -17.257 13.816 20.193 1.00 40.25 194 ASN A N 1
ATOM 1481 C CA . ASN A 1 194 ? -18.184 13.024 19.386 1.00 40.25 194 ASN A CA 1
ATOM 1482 C C . ASN A 1 194 ? -17.542 11.658 19.137 1.00 40.25 194 ASN A C 1
ATOM 1484 O O . ASN A 1 194 ? -16.862 11.492 18.123 1.00 40.25 194 ASN A O 1
ATOM 1488 N N . PRO A 1 195 ? -17.709 10.676 20.043 1.00 38.62 195 PRO A N 1
ATOM 1489 C CA . PRO A 1 195 ? -17.389 9.312 19.687 1.00 38.62 195 PRO A CA 1
ATOM 1490 C C . PRO A 1 195 ? -18.312 8.947 18.526 1.00 38.62 195 PRO A C 1
ATOM 1492 O O . PRO A 1 195 ? -19.532 8.877 18.690 1.00 38.62 195 PRO A O 1
ATOM 1495 N N . ILE A 1 196 ? -17.739 8.728 17.344 1.00 36.22 196 ILE A N 1
ATOM 1496 C CA . ILE A 1 196 ? -18.391 7.892 16.344 1.00 36.22 196 ILE A CA 1
ATOM 1497 C C . ILE A 1 196 ? -18.598 6.559 17.066 1.00 36.22 196 ILE A C 1
ATOM 1499 O O . ILE A 1 196 ? -17.641 5.834 17.335 1.00 36.22 196 ILE A O 1
ATOM 1503 N N . ARG A 1 197 ? -19.833 6.288 17.502 1.00 32.12 197 ARG A N 1
ATOM 1504 C CA . ARG A 1 197 ? -20.219 4.978 18.020 1.00 32.12 197 ARG A CA 1
ATOM 1505 C C . ARG A 1 197 ? -20.116 4.015 16.846 1.00 32.12 197 ARG A C 1
ATOM 1507 O O . ARG A 1 197 ? -21.056 3.895 16.072 1.00 32.12 197 ARG A O 1
ATOM 1514 N N . ILE A 1 198 ? -18.973 3.358 16.708 1.00 30.52 198 ILE A N 1
ATOM 1515 C CA . ILE A 1 198 ? -18.874 2.154 15.894 1.00 30.52 198 ILE A CA 1
ATOM 1516 C C . ILE A 1 198 ? -19.511 1.053 16.743 1.00 30.52 198 ILE A C 1
ATOM 1518 O O . ILE A 1 198 ? -18.902 0.534 17.677 1.00 30.52 198 ILE A O 1
ATOM 1522 N N . SER A 1 199 ? -20.798 0.799 16.507 1.00 26.67 199 SER A N 1
ATOM 1523 C CA . SER A 1 199 ? -21.475 -0.390 17.013 1.00 26.67 199 SER A CA 1
ATOM 1524 C C . SER A 1 199 ? -21.060 -1.567 16.141 1.00 26.67 199 SER A C 1
ATOM 1526 O O . SER A 1 199 ? -21.419 -1.608 14.967 1.00 26.67 199 SER A O 1
ATOM 1528 N N . TRP A 1 200 ? -20.316 -2.506 16.711 1.00 30.59 200 TRP A N 1
ATOM 1529 C CA . TRP A 1 200 ? -20.123 -3.820 16.111 1.00 30.59 200 TRP A CA 1
ATOM 1530 C C . TRP A 1 200 ? -21.377 -4.648 16.416 1.00 30.59 200 TRP A C 1
ATOM 1532 O O . TRP A 1 200 ? -21.635 -4.961 17.582 1.00 30.59 200 TRP A O 1
ATOM 1542 N N . HIS A 1 201 ? -22.186 -4.909 15.391 1.00 33.25 201 HIS A N 1
ATOM 1543 C CA . HIS A 1 201 ? -23.276 -5.884 15.405 1.00 33.25 201 HIS A CA 1
ATOM 1544 C C . HIS A 1 201 ? -22.940 -7.007 14.436 1.00 33.25 201 HIS A C 1
ATOM 1546 O O . HIS A 1 201 ? -22.397 -6.681 13.358 1.00 33.25 201 HIS A O 1
#

pLDDT: mean 72.09, std 18.5, range [26.67, 93.56]